Protein AF-A0A813KS47-F1 (afdb_monomer)

pLDDT: mean 75.44, std 18.52, range [38.0, 96.75]

Sequence (181 aa):
VLVGMKKQLRVDVELGLLRHVFLAGHPVSVYSGQKKTWQEGDIEAVQNSAPSLFGYRVKTFGRQADMPPTFLRARFPKDTPVEVYTGKSTGWISGVVVEESAWKMEAAATVTEVAQSTSLKSFAASRTSASLSSDEPGEVPGPGEAEIWVEVAVQLGQERPEGMPEMLRVPSYQVRFLITI

Nearest PDB structures (foldseek):
  4qqd-assembly2_B  TM=3.581E-01  e=3.946E-03  Homo sapiens
  3mp8-assembly1_A  TM=3.335E-01  e=2.646E-02  Escherichia coli K-12
  1whl-assembly1_A  TM=5.461E-01  e=4.343E-01  Homo sapiens
  3mp1-assembly1_A  TM=3.338E-01  e=2.365E-02  Escherichia coli K-12
  3mp6-assembly1_A  TM=2.803E-01  e=2.365E-02  Escherichia coli K-12

Mean predicted aligned error: 12.76 Å

Foldseek 3Di:
DQDDPVRDDDDPDDLVNDDDDAAFQFWKWFQDLVVLDTAIWGFHNDFDPCCQVFATWIAGPNDTDGHHCLRIDGDADFQAWKWFQPDDPPGTFIWTFHDKDQDPPPPPPPPPPPDDDDDDDDDDDDDDDDDPPPPPPPDSPRNPPRFIKTWTFTDDPDPDPPPGTDIDIGTRSRMDGDDDD

Secondary structure (DSSP, 8-state):
-EETTTTEE-SS--GGGSPPPPPTT-EEEEEETTTTEEEEEEE-SS--SSHHHH-EEEEETTEEEEE-GGGEEE---TT-EEEEE--TTT-EEEEEEEEEEE---------------------------------------------EEEEEEE---S--TT-PPEEEEEEGGGEEE----

Structure (mmCIF, N/CA/C/O backbone):
data_AF-A0A813KS47-F1
#
_entry.id   AF-A0A813KS47-F1
#
loop_
_atom_site.group_PDB
_atom_site.id
_atom_site.type_symbol
_atom_site.label_atom_id
_atom_site.label_alt_id
_atom_site.label_comp_id
_atom_site.label_asym_id
_atom_site.label_entity_id
_atom_site.label_seq_id
_atom_site.pdbx_PDB_ins_code
_atom_site.Cartn_x
_atom_site.Cartn_y
_atom_site.Cartn_z
_atom_site.occupancy
_atom_site.B_iso_or_equiv
_atom_site.auth_seq_id
_atom_site.auth_comp_id
_atom_site.auth_asym_id
_atom_site.auth_atom_id
_atom_site.pdbx_PDB_model_num
ATOM 1 N N . VAL A 1 1 ? 14.429 -3.178 17.231 1.00 52.97 1 VAL A N 1
ATOM 2 C CA . VAL A 1 1 ? 14.632 -4.253 16.220 1.00 52.97 1 VAL A CA 1
ATOM 3 C C . VAL A 1 1 ? 15.960 -4.007 15.515 1.00 52.97 1 VAL A C 1
ATOM 5 O O . VAL A 1 1 ? 16.280 -2.846 15.278 1.00 52.97 1 VAL A O 1
ATOM 8 N N . LEU A 1 2 ? 16.759 -5.045 15.237 1.00 55.44 2 LEU A N 1
ATOM 9 C CA . LEU A 1 2 ? 17.967 -4.896 14.411 1.00 55.44 2 LEU A CA 1
ATOM 10 C C . LEU A 1 2 ? 17.543 -4.834 12.937 1.00 55.44 2 LEU A C 1
ATOM 12 O O . LEU A 1 2 ? 16.897 -5.762 12.460 1.00 55.44 2 LEU A O 1
ATOM 16 N N . VAL A 1 3 ? 17.877 -3.756 12.227 1.00 60.12 3 VAL A N 1
ATOM 17 C CA . VAL A 1 3 ? 17.441 -3.519 10.839 1.00 60.12 3 VAL A CA 1
ATOM 18 C C . VAL A 1 3 ? 18.624 -3.339 9.880 1.00 60.12 3 VAL A C 1
ATOM 20 O O . VAL A 1 3 ? 19.687 -2.836 10.258 1.00 60.12 3 VAL A O 1
ATOM 23 N N . GLY A 1 4 ? 18.427 -3.743 8.620 1.00 58.12 4 GLY A N 1
ATOM 24 C CA . GLY A 1 4 ? 19.398 -3.601 7.528 1.00 58.12 4 GLY A CA 1
ATOM 25 C C . GLY A 1 4 ? 20.603 -4.552 7.599 1.00 58.12 4 GLY A C 1
ATOM 26 O O . GLY A 1 4 ? 20.805 -5.277 8.572 1.00 58.12 4 GLY A O 1
ATOM 27 N N . MET A 1 5 ? 21.450 -4.526 6.562 1.00 57.84 5 MET A N 1
ATOM 28 C CA . MET A 1 5 ? 22.628 -5.410 6.442 1.00 57.84 5 MET A CA 1
ATOM 29 C C . MET A 1 5 ? 23.651 -5.225 7.574 1.00 57.84 5 MET A C 1
ATOM 31 O O . MET A 1 5 ? 24.396 -6.145 7.896 1.00 57.84 5 MET A O 1
ATOM 35 N N . LYS A 1 6 ? 23.667 -4.046 8.208 1.00 72.31 6 LYS A N 1
ATOM 36 C CA . LYS A 1 6 ? 24.559 -3.718 9.330 1.00 72.31 6 LYS A CA 1
ATOM 37 C C . LYS A 1 6 ? 23.981 -4.077 10.705 1.00 72.31 6 LYS A C 1
ATOM 39 O O . LYS A 1 6 ? 24.619 -3.766 11.704 1.00 72.31 6 LYS A O 1
ATOM 44 N N . LYS A 1 7 ? 22.791 -4.694 10.769 1.00 68.25 7 LYS A N 1
ATOM 45 C CA . LYS A 1 7 ? 22.098 -5.056 12.020 1.00 68.25 7 LYS A CA 1
ATOM 46 C C . LYS A 1 7 ? 22.055 -3.895 13.023 1.00 68.25 7 LYS A C 1
ATOM 48 O O . LYS A 1 7 ? 22.314 -4.084 14.207 1.00 68.25 7 LYS A O 1
ATOM 53 N N . GLN A 1 8 ? 21.763 -2.680 12.561 1.00 71.19 8 GLN A N 1
ATOM 54 C CA . GLN A 1 8 ? 21.689 -1.537 13.468 1.00 71.19 8 GLN A CA 1
ATOM 55 C C . GLN A 1 8 ? 20.445 -1.660 14.343 1.00 71.19 8 GLN A C 1
ATOM 57 O O . GLN A 1 8 ? 19.338 -1.832 13.830 1.00 71.19 8 GLN A O 1
ATOM 62 N N . LEU A 1 9 ? 20.622 -1.551 15.660 1.00 72.75 9 LEU A N 1
ATOM 63 C CA . LEU A 1 9 ? 19.505 -1.393 16.578 1.00 72.75 9 LEU A CA 1
ATOM 64 C C . LEU A 1 9 ? 18.927 0.006 16.383 1.00 72.75 9 LEU A C 1
ATOM 66 O O . LEU A 1 9 ? 19.580 0.996 16.702 1.00 72.75 9 LEU A O 1
ATOM 70 N N . ARG A 1 10 ? 17.704 0.078 15.861 1.00 66.94 10 ARG A N 1
ATOM 71 C CA . ARG A 1 10 ? 16.913 1.305 15.906 1.00 66.94 10 ARG A CA 1
ATOM 72 C C . ARG A 1 10 ? 15.844 1.154 16.982 1.00 66.94 10 ARG A C 1
ATOM 74 O O . ARG A 1 10 ? 15.087 0.174 16.979 1.00 66.94 10 ARG A O 1
ATOM 81 N N . VAL A 1 11 ? 15.868 2.086 17.926 1.00 72.12 11 VAL A N 1
ATOM 82 C CA . VAL A 1 11 ? 14.848 2.283 18.959 1.00 72.12 11 VAL A CA 1
ATOM 83 C C . VAL A 1 11 ? 13.902 3.359 18.421 1.00 72.12 11 VAL A C 1
ATOM 85 O O . VAL A 1 11 ? 14.363 4.256 17.721 1.00 72.12 11 VAL A O 1
ATOM 88 N N . ASP A 1 12 ? 12.599 3.208 18.656 1.00 70.81 12 ASP A N 1
ATOM 89 C CA . ASP A 1 12 ? 11.566 4.179 18.257 1.00 70.81 12 ASP A CA 1
ATOM 90 C C . ASP A 1 12 ? 11.498 4.488 16.750 1.00 70.81 12 ASP A C 1
ATOM 92 O O . ASP A 1 12 ? 11.374 5.634 16.329 1.00 70.81 12 ASP A O 1
ATOM 96 N N . VAL A 1 13 ? 11.561 3.452 15.904 1.00 65.69 13 VAL A N 1
ATOM 97 C CA . VAL A 1 13 ? 11.282 3.632 14.470 1.00 65.69 13 VAL A CA 1
ATOM 98 C C . VAL A 1 13 ? 9.804 3.964 14.304 1.00 65.69 13 VAL A C 1
ATOM 100 O O . VAL A 1 13 ? 8.952 3.102 14.524 1.00 65.69 13 VAL A O 1
ATOM 103 N N . GLU A 1 14 ? 9.510 5.204 13.914 1.00 66.69 14 GLU A N 1
ATOM 104 C CA . GLU A 1 14 ? 8.155 5.626 13.572 1.00 66.69 14 GLU A CA 1
ATOM 105 C C . GLU A 1 14 ? 7.556 4.681 12.526 1.00 66.69 14 GLU A C 1
ATOM 107 O O . GLU A 1 14 ? 8.226 4.279 11.573 1.00 66.69 14 GLU A O 1
ATOM 112 N N . LEU A 1 15 ? 6.281 4.324 12.686 1.00 61.44 15 LEU A N 1
ATOM 113 C CA . LEU A 1 15 ? 5.612 3.389 11.777 1.00 61.44 15 LEU A CA 1
ATOM 114 C C . LEU A 1 15 ? 5.618 3.889 10.325 1.00 61.44 15 LEU A C 1
ATOM 116 O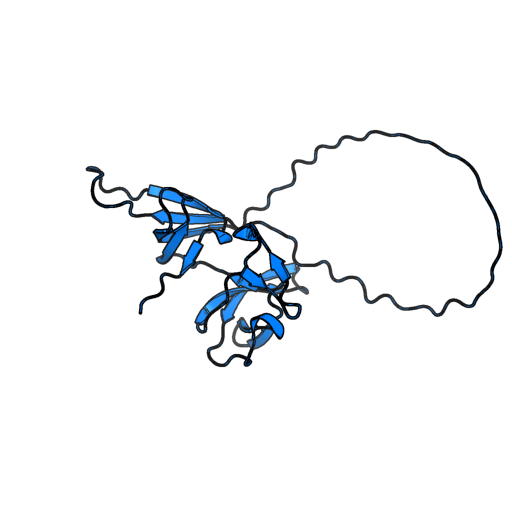 O . LEU A 1 15 ? 5.752 3.076 9.418 1.00 61.44 15 LEU A O 1
ATOM 120 N N . GLY A 1 16 ? 5.579 5.209 10.105 1.00 58.97 16 GLY A N 1
ATOM 121 C CA . GLY A 1 16 ? 5.708 5.809 8.772 1.00 58.97 16 GLY A CA 1
ATOM 122 C C . GLY A 1 16 ? 7.060 5.544 8.094 1.00 58.97 16 GLY A C 1
ATOM 123 O O . GLY A 1 16 ? 7.157 5.589 6.870 1.00 58.97 16 GLY A O 1
ATOM 124 N N . LEU A 1 17 ? 8.100 5.203 8.865 1.00 61.84 17 LEU A N 1
ATOM 125 C CA . LEU A 1 17 ? 9.422 4.838 8.349 1.00 61.84 17 LEU A CA 1
ATOM 126 C C . LEU A 1 17 ? 9.529 3.346 8.001 1.00 61.84 17 LEU A C 1
ATOM 128 O O . LEU A 1 17 ? 10.469 2.938 7.312 1.00 61.84 17 LEU A O 1
ATOM 132 N N . LEU A 1 18 ? 8.592 2.517 8.470 1.00 69.00 18 LEU A N 1
ATOM 133 C CA . LEU A 1 18 ? 8.535 1.101 8.132 1.00 69.00 18 LEU A CA 1
ATOM 134 C C . LEU A 1 18 ? 7.699 0.922 6.868 1.00 69.00 18 LEU A C 1
ATOM 136 O O . LEU A 1 18 ? 6.475 1.014 6.882 1.00 69.00 18 LEU A O 1
ATOM 140 N N . ARG A 1 19 ? 8.360 0.613 5.750 1.00 67.75 19 ARG A N 1
ATOM 141 C CA . ARG A 1 19 ? 7.634 0.222 4.540 1.00 67.75 19 ARG A CA 1
ATOM 142 C C . ARG A 1 19 ? 6.968 -1.128 4.751 1.00 67.75 19 ARG A C 1
ATOM 144 O O . ARG A 1 19 ? 7.640 -2.110 5.072 1.00 67.75 19 ARG A O 1
ATOM 151 N N . HIS A 1 20 ? 5.664 -1.178 4.497 1.00 73.25 20 HIS A N 1
ATOM 152 C CA . HIS A 1 20 ? 4.959 -2.441 4.351 1.00 73.25 20 HIS A CA 1
ATOM 153 C C . HIS A 1 20 ? 5.600 -3.268 3.233 1.00 73.25 20 HIS A C 1
ATOM 155 O O . HIS A 1 20 ? 5.900 -2.765 2.148 1.00 73.25 20 HIS A O 1
ATOM 161 N N . VAL A 1 21 ? 5.829 -4.549 3.517 1.00 84.44 21 VAL A N 1
ATOM 162 C CA . VAL A 1 21 ? 6.244 -5.514 2.499 1.00 84.44 21 VAL A CA 1
ATOM 163 C C . VAL A 1 21 ? 5.035 -5.800 1.618 1.00 84.44 21 VAL A C 1
ATOM 165 O O . VAL A 1 21 ? 3.954 -6.101 2.125 1.00 84.44 21 VAL A O 1
ATOM 168 N N . PHE A 1 22 ? 5.210 -5.692 0.304 1.00 90.31 22 PHE A N 1
ATOM 169 C CA . PHE A 1 22 ? 4.157 -6.050 -0.634 1.00 90.31 22 PHE A CA 1
ATOM 170 C C . PHE A 1 22 ? 4.093 -7.569 -0.799 1.00 90.31 22 PHE A C 1
ATOM 172 O O . PHE A 1 22 ? 5.129 -8.220 -0.944 1.00 90.31 22 PHE A O 1
ATOM 179 N N . LEU A 1 23 ? 2.884 -8.129 -0.784 1.00 90.50 23 LEU A N 1
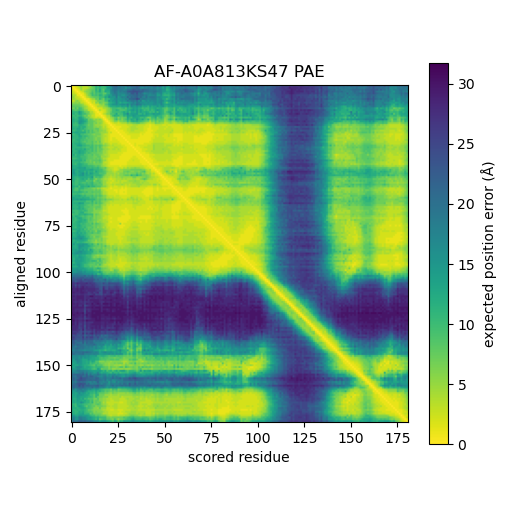ATOM 180 C CA . LEU A 1 23 ? 2.659 -9.550 -1.038 1.00 90.50 23 LEU A CA 1
ATOM 181 C C . LEU A 1 23 ? 2.200 -9.760 -2.482 1.00 90.50 23 LEU A C 1
ATOM 183 O O . LEU A 1 23 ? 1.727 -8.835 -3.142 1.00 90.50 23 LEU A O 1
ATOM 187 N N . ALA A 1 24 ? 2.336 -10.994 -2.959 1.00 91.88 24 ALA A N 1
ATOM 188 C CA . ALA A 1 24 ? 1.794 -11.430 -4.239 1.00 91.88 24 ALA A CA 1
ATOM 189 C C . ALA A 1 24 ? 0.307 -11.061 -4.374 1.00 91.88 24 ALA A C 1
ATOM 191 O O . ALA A 1 24 ? -0.481 -11.293 -3.461 1.00 91.88 24 ALA A O 1
ATOM 192 N N . GLY A 1 25 ? -0.068 -10.496 -5.519 1.00 92.06 25 GLY A N 1
ATOM 193 C CA . GLY A 1 25 ? -1.431 -10.065 -5.820 1.00 92.06 25 GLY A CA 1
ATOM 194 C C . GLY A 1 25 ? -1.851 -8.751 -5.161 1.00 92.06 25 GLY A C 1
ATOM 195 O O . GLY A 1 25 ? -2.967 -8.305 -5.406 1.00 92.06 25 GLY A O 1
ATOM 196 N N . HIS A 1 26 ? -1.002 -8.109 -4.347 1.00 92.44 26 HIS A N 1
ATOM 197 C CA . HIS A 1 26 ? -1.363 -6.822 -3.755 1.00 92.44 26 HIS A CA 1
ATOM 198 C C . HIS A 1 26 ? -1.478 -5.732 -4.832 1.00 92.44 26 HIS A C 1
ATOM 200 O O . HIS A 1 26 ? -0.541 -5.571 -5.627 1.00 92.44 26 HIS A O 1
ATOM 206 N N . PRO A 1 27 ? -2.563 -4.938 -4.815 1.00 94.94 27 PRO A N 1
ATOM 207 C CA . PRO A 1 27 ? -2.682 -3.777 -5.674 1.00 94.94 27 PRO A CA 1
ATOM 208 C C . PRO A 1 27 ? -1.717 -2.685 -5.207 1.00 94.94 27 PRO A C 1
ATOM 210 O O . PRO A 1 27 ? -1.578 -2.375 -4.018 1.00 94.94 27 PRO A O 1
ATOM 213 N N . VAL A 1 28 ? -1.029 -2.087 -6.171 1.00 95.00 28 VAL A N 1
ATOM 214 C CA . VAL A 1 28 ? -0.045 -1.029 -5.952 1.00 95.00 28 VAL A CA 1
ATOM 215 C C . VAL A 1 28 ? -0.246 0.108 -6.944 1.00 95.00 28 VAL A C 1
ATOM 217 O O . VAL A 1 28 ? -0.857 -0.054 -8.001 1.00 95.00 28 VAL A O 1
ATOM 220 N N . SER A 1 29 ? 0.279 1.286 -6.610 1.00 94.12 29 SER A N 1
ATOM 221 C CA . SER A 1 29 ? 0.571 2.286 -7.634 1.00 94.12 29 SER A CA 1
ATOM 222 C C . SER A 1 29 ? 2.060 2.269 -7.963 1.00 94.12 29 SER A C 1
ATOM 224 O O . SER A 1 29 ? 2.902 2.252 -7.065 1.00 94.12 29 SER A O 1
ATOM 226 N N . VAL A 1 30 ? 2.372 2.340 -9.250 1.00 94.81 30 VAL A N 1
ATOM 227 C CA . VAL A 1 30 ? 3.715 2.367 -9.825 1.00 94.81 30 VAL A CA 1
ATOM 228 C C . VAL A 1 30 ? 3.996 3.756 -10.377 1.00 94.81 30 VAL A C 1
ATOM 230 O O . VAL A 1 30 ? 3.233 4.271 -11.195 1.00 94.81 30 VAL A O 1
ATOM 233 N N . TYR A 1 31 ? 5.086 4.384 -9.953 1.00 93.44 31 TYR A N 1
ATOM 234 C CA . TYR A 1 31 ? 5.461 5.688 -10.483 1.00 93.44 31 TYR A CA 1
ATOM 235 C C . TYR A 1 31 ? 6.094 5.551 -11.868 1.00 93.44 31 TYR A C 1
ATOM 237 O O . TYR A 1 31 ? 7.124 4.901 -12.045 1.00 93.44 31 TYR A O 1
ATOM 245 N N . SER A 1 32 ? 5.499 6.208 -12.860 1.00 91.00 32 SER A N 1
ATOM 246 C CA . SER A 1 32 ? 6.058 6.328 -14.201 1.00 91.00 32 SER A CA 1
ATOM 247 C C . SER A 1 32 ? 6.869 7.614 -14.303 1.00 91.00 32 SER A C 1
ATOM 249 O O . SER A 1 32 ? 6.297 8.697 -14.412 1.00 91.00 32 SER A O 1
ATOM 251 N N . GLY A 1 33 ? 8.201 7.501 -14.333 1.00 87.50 33 GLY A N 1
ATOM 252 C CA . GLY A 1 33 ? 9.089 8.659 -14.506 1.00 87.50 33 GLY A CA 1
ATOM 253 C C . GLY A 1 33 ? 8.849 9.414 -15.821 1.00 87.50 33 GLY A C 1
ATOM 254 O O . GLY A 1 33 ? 8.907 10.639 -15.846 1.00 87.50 33 GLY A O 1
ATOM 255 N N . GLN A 1 34 ? 8.477 8.703 -16.893 1.00 88.75 34 GLN A N 1
ATOM 256 C CA . GLN A 1 34 ? 8.160 9.306 -18.196 1.00 88.75 34 GLN A CA 1
ATOM 257 C C . GLN A 1 34 ? 6.918 10.199 -18.142 1.00 88.75 34 GLN A C 1
ATOM 259 O O . GLN A 1 34 ? 6.927 11.309 -18.664 1.00 88.75 34 GLN A O 1
ATOM 264 N N . LYS A 1 35 ? 5.841 9.717 -17.508 1.00 88.94 35 LYS A N 1
ATOM 265 C CA . LYS A 1 35 ? 4.579 10.462 -17.405 1.00 88.94 35 LYS A CA 1
ATOM 266 C C . LYS A 1 35 ? 4.490 11.322 -16.145 1.00 88.94 35 LYS A C 1
ATOM 268 O O . LYS A 1 35 ? 3.479 11.990 -15.959 1.00 88.94 35 LYS A O 1
ATOM 273 N N . LYS A 1 36 ? 5.490 11.248 -15.261 1.00 87.19 36 LYS A N 1
ATOM 274 C CA . LYS A 1 36 ? 5.510 11.853 -13.920 1.00 87.19 36 LYS A CA 1
ATOM 275 C C . LYS A 1 36 ? 4.223 11.596 -13.123 1.00 87.19 36 LYS A C 1
ATOM 277 O O . LYS A 1 36 ? 3.737 12.467 -12.407 1.00 87.19 36 LYS A O 1
ATOM 282 N N . THR A 1 37 ? 3.648 10.404 -13.272 1.00 89.75 37 THR A N 1
ATOM 283 C CA . THR A 1 37 ? 2.350 10.027 -12.691 1.00 89.75 37 THR A CA 1
ATOM 284 C C . THR A 1 37 ? 2.400 8.634 -12.090 1.00 89.75 37 THR A C 1
ATOM 286 O O . THR A 1 37 ? 3.136 7.763 -12.556 1.00 89.75 37 THR A O 1
ATOM 289 N N . TRP A 1 38 ? 1.594 8.428 -11.053 1.00 90.31 38 TRP A N 1
ATOM 290 C CA . TRP A 1 38 ? 1.344 7.115 -10.475 1.00 90.31 38 TRP A CA 1
ATOM 291 C C . TRP A 1 38 ? 0.316 6.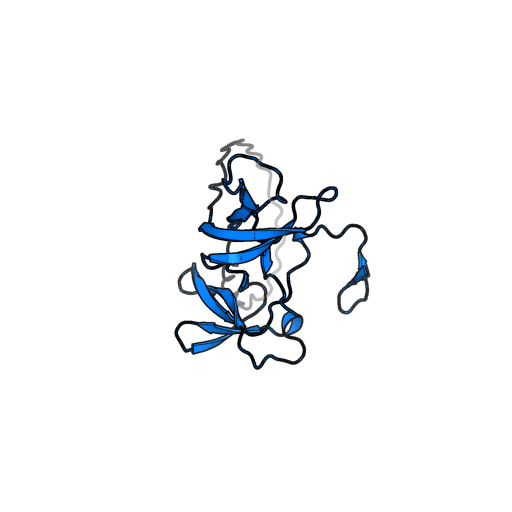369 -11.326 1.00 90.31 38 TRP A C 1
ATOM 293 O O . TRP A 1 38 ? -0.700 6.938 -11.716 1.00 90.31 38 TRP A O 1
ATOM 303 N N . GLN A 1 39 ? 0.605 5.112 -11.637 1.00 93.75 39 GLN A N 1
ATOM 304 C CA . GLN A 1 39 ? -0.220 4.235 -12.462 1.00 93.75 39 GLN A CA 1
ATOM 305 C C . GLN A 1 39 ? -0.593 2.992 -11.676 1.00 93.75 39 GLN A C 1
ATOM 307 O O . GLN A 1 39 ? 0.146 2.564 -10.800 1.00 93.75 39 GLN A O 1
ATOM 312 N N . GLU A 1 40 ? -1.724 2.396 -12.000 1.00 94.88 40 GLU A N 1
ATOM 313 C CA . GLU A 1 40 ? -2.169 1.164 -11.367 1.00 94.88 40 GLU A CA 1
ATOM 314 C C . GLU A 1 40 ? -1.282 -0.026 -11.749 1.00 94.88 40 GLU A C 1
ATOM 316 O O . GLU A 1 40 ? -0.884 -0.183 -12.906 1.00 94.88 40 GLU A O 1
ATOM 321 N N . GLY A 1 41 ? -0.990 -0.886 -10.780 1.00 96.19 41 GLY A N 1
ATOM 322 C CA . GLY A 1 41 ? -0.357 -2.172 -11.023 1.00 96.19 41 GLY A CA 1
ATOM 323 C C . GLY A 1 41 ? -0.635 -3.171 -9.911 1.00 96.19 41 GLY A C 1
ATOM 324 O O . GLY A 1 41 ? -1.233 -2.829 -8.893 1.00 96.19 41 GLY A O 1
ATOM 325 N N . ASP A 1 42 ? -0.155 -4.391 -10.114 1.00 96.75 42 ASP A N 1
ATOM 326 C CA . ASP A 1 42 ? -0.314 -5.505 -9.183 1.00 96.75 42 ASP A CA 1
ATOM 327 C C . ASP A 1 42 ? 1.019 -6.220 -8.986 1.00 96.75 42 ASP A C 1
ATOM 329 O O . ASP A 1 42 ? 1.798 -6.405 -9.926 1.00 96.75 42 ASP A O 1
ATOM 333 N N . ILE A 1 43 ? 1.290 -6.637 -7.756 1.00 95.94 43 ILE A N 1
ATOM 334 C CA . ILE A 1 43 ? 2.499 -7.390 -7.423 1.00 95.94 43 ILE A CA 1
ATOM 335 C C . ILE A 1 43 ? 2.348 -8.810 -7.970 1.00 95.94 43 ILE A C 1
ATOM 337 O O . ILE A 1 43 ? 1.388 -9.510 -7.662 1.00 95.94 43 ILE A O 1
ATOM 341 N N . GLU A 1 44 ? 3.298 -9.259 -8.784 1.00 95.25 44 GLU A N 1
ATOM 342 C CA . GLU A 1 44 ? 3.255 -10.598 -9.380 1.00 95.25 44 GLU A CA 1
ATOM 343 C C . GLU A 1 44 ? 3.443 -11.701 -8.324 1.00 95.25 44 GLU A C 1
ATOM 345 O O . GLU A 1 44 ? 4.075 -11.495 -7.286 1.00 95.25 44 GLU A O 1
ATOM 350 N N . ALA A 1 45 ? 2.922 -12.902 -8.588 1.00 89.88 45 ALA A N 1
ATOM 351 C CA . ALA A 1 45 ? 3.072 -14.029 -7.662 1.00 89.88 45 ALA A CA 1
ATOM 352 C C . ALA A 1 45 ? 4.522 -14.523 -7.570 1.00 89.88 45 ALA A C 1
ATOM 354 O O . ALA A 1 45 ? 5.009 -14.882 -6.498 1.00 89.88 45 ALA A O 1
ATOM 355 N N . VAL A 1 46 ? 5.226 -14.513 -8.703 1.00 89.56 46 VAL A N 1
ATOM 356 C CA . VAL A 1 46 ? 6.628 -14.922 -8.786 1.00 89.56 46 VAL A CA 1
ATOM 357 C C 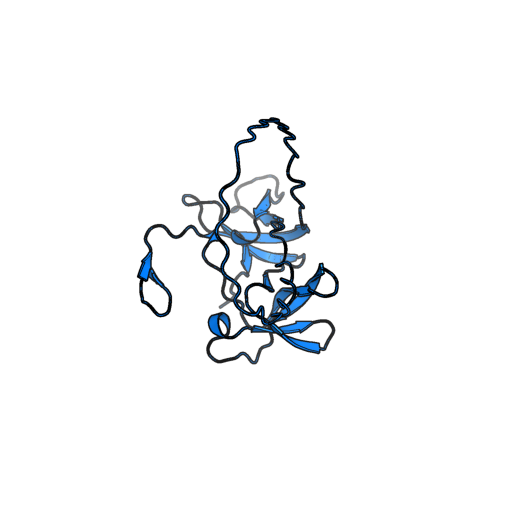. VAL A 1 46 ? 7.514 -13.707 -8.523 1.00 89.56 46 VAL A C 1
ATOM 359 O O . VAL A 1 46 ? 7.672 -12.842 -9.385 1.00 89.56 46 VAL A O 1
ATOM 362 N N . GLN A 1 47 ? 8.096 -13.663 -7.325 1.00 90.75 47 GLN A N 1
ATOM 363 C CA . GLN A 1 47 ? 9.004 -12.609 -6.876 1.00 90.75 47 GLN A CA 1
ATOM 364 C C . GLN A 1 47 ? 10.454 -13.097 -6.808 1.00 90.75 47 GLN A C 1
ATOM 366 O O . GLN A 1 47 ? 10.735 -14.294 -6.735 1.00 90.75 47 GLN A O 1
ATOM 371 N N . ASN A 1 48 ? 11.383 -12.142 -6.785 1.00 83.75 48 ASN A N 1
ATOM 372 C CA . ASN A 1 48 ? 12.767 -12.408 -6.401 1.00 83.75 48 ASN A CA 1
ATOM 373 C C . ASN A 1 48 ? 12.832 -12.879 -4.935 1.00 83.75 48 ASN A C 1
ATOM 375 O O . ASN A 1 48 ? 11.932 -12.603 -4.147 1.00 83.75 48 ASN A O 1
ATOM 379 N N . SER A 1 49 ? 13.919 -13.546 -4.538 1.00 82.69 49 SER A N 1
ATOM 380 C CA . SER A 1 49 ? 14.082 -14.085 -3.174 1.00 82.69 49 SER A CA 1
ATOM 381 C C . SER A 1 49 ? 14.085 -13.017 -2.068 1.00 82.69 49 SER A C 1
ATOM 383 O O . SER A 1 49 ? 13.748 -13.317 -0.926 1.00 82.69 49 SER A O 1
ATOM 385 N N . ALA A 1 50 ? 14.449 -11.773 -2.396 1.00 84.00 50 ALA A N 1
ATOM 386 C CA . ALA A 1 50 ? 14.426 -10.631 -1.482 1.00 84.00 50 ALA A CA 1
ATOM 387 C C . ALA A 1 50 ? 13.923 -9.361 -2.204 1.00 84.00 50 ALA A C 1
ATOM 389 O O . ALA A 1 50 ? 14.719 -8.483 -2.554 1.00 84.00 50 ALA A O 1
ATOM 390 N N . PRO A 1 51 ? 12.608 -9.237 -2.450 1.00 83.25 51 PRO A N 1
ATOM 391 C CA . PRO A 1 51 ? 12.066 -8.187 -3.312 1.00 83.25 51 PRO A CA 1
ATOM 392 C C . PRO A 1 51 ? 12.157 -6.789 -2.678 1.00 83.25 51 PRO A C 1
ATOM 394 O O . PRO A 1 51 ? 12.297 -5.784 -3.368 1.00 83.25 51 PRO A O 1
ATOM 397 N N . SER A 1 52 ? 12.198 -6.704 -1.346 1.00 81.94 52 SER A N 1
ATOM 398 C CA . SER A 1 52 ? 12.458 -5.446 -0.636 1.00 81.94 52 SER A CA 1
ATOM 399 C C . SER A 1 52 ? 13.869 -4.889 -0.862 1.00 81.94 52 SER A C 1
ATOM 401 O O . SER A 1 52 ? 14.072 -3.690 -0.683 1.00 81.94 52 SER A O 1
ATOM 403 N N . LEU A 1 53 ? 14.833 -5.732 -1.255 1.00 81.75 53 LEU A N 1
ATOM 404 C CA . LEU A 1 53 ? 16.212 -5.332 -1.550 1.00 81.75 53 LEU A CA 1
ATOM 405 C C . LEU A 1 53 ? 16.446 -5.136 -3.049 1.00 81.75 53 LEU A C 1
ATOM 407 O O . LEU A 1 53 ? 17.100 -4.174 -3.440 1.00 81.75 53 LEU A O 1
ATOM 411 N N . PHE A 1 54 ? 15.915 -6.038 -3.877 1.00 85.81 54 PHE A N 1
ATOM 412 C CA . PHE A 1 54 ? 16.202 -6.078 -5.315 1.00 85.81 54 PHE A CA 1
ATOM 413 C C . PHE A 1 54 ? 15.090 -5.501 -6.198 1.00 85.81 54 PHE A C 1
ATOM 415 O O . PHE A 1 54 ? 15.258 -5.419 -7.410 1.00 85.81 54 PHE A O 1
ATOM 422 N N . GLY A 1 55 ? 13.974 -5.080 -5.605 1.00 91.25 55 GLY A N 1
ATOM 423 C CA . GLY A 1 55 ? 12.788 -4.640 -6.329 1.00 91.25 55 GLY A CA 1
ATOM 424 C C . GLY A 1 55 ? 11.725 -5.728 -6.423 1.00 91.25 55 GLY A C 1
ATOM 425 O O . GLY A 1 55 ? 11.999 -6.926 -6.305 1.00 91.25 55 GLY A O 1
ATOM 426 N N . TYR A 1 56 ? 10.494 -5.276 -6.623 1.00 94.88 56 TYR A N 1
ATOM 427 C CA . TYR A 1 56 ? 9.331 -6.134 -6.793 1.00 94.88 56 TYR A CA 1
ATOM 428 C C . TYR A 1 56 ? 9.023 -6.281 -8.271 1.00 94.88 56 TYR A C 1
ATOM 430 O O . TYR A 1 56 ? 9.079 -5.306 -9.020 1.00 94.88 56 TYR A O 1
ATOM 438 N N . ARG A 1 57 ? 8.621 -7.480 -8.676 1.00 96.12 57 ARG A N 1
ATOM 439 C CA . ARG A 1 57 ? 8.050 -7.691 -9.999 1.00 96.12 57 ARG A CA 1
ATOM 440 C C . ARG A 1 57 ? 6.602 -7.231 -10.001 1.00 96.12 57 ARG A C 1
ATOM 442 O O . ARG A 1 57 ? 5.801 -7.727 -9.207 1.00 96.12 57 ARG A O 1
ATOM 449 N N . VAL A 1 58 ? 6.277 -6.288 -10.876 1.00 96.56 58 VAL A N 1
ATOM 450 C CA . VAL A 1 58 ? 4.956 -5.658 -10.940 1.00 96.56 58 VAL A CA 1
ATOM 451 C C . VAL A 1 58 ? 4.388 -5.776 -12.342 1.00 96.56 58 VAL A C 1
ATOM 453 O O . VAL A 1 58 ? 5.110 -5.633 -13.331 1.00 96.56 58 VAL A O 1
ATOM 456 N N . LYS A 1 59 ? 3.083 -6.026 -12.420 1.00 96.62 59 LYS A N 1
ATOM 457 C CA . LYS A 1 59 ? 2.304 -6.003 -13.651 1.00 96.62 59 LYS A CA 1
ATOM 458 C C . LYS A 1 59 ? 1.568 -4.675 -13.771 1.00 96.62 59 LYS A C 1
ATOM 460 O O . LYS A 1 59 ? 0.778 -4.323 -12.903 1.00 96.62 59 LYS A O 1
ATOM 465 N N . THR A 1 60 ? 1.778 -3.959 -14.869 1.00 94.81 60 THR A N 1
ATOM 466 C CA . THR A 1 60 ? 1.112 -2.683 -15.170 1.00 94.81 60 THR A CA 1
ATOM 467 C C . THR A 1 60 ? 0.675 -2.695 -16.630 1.00 94.81 60 THR A C 1
ATOM 469 O O . THR A 1 60 ? 1.487 -2.940 -17.521 1.00 94.81 60 THR A O 1
ATOM 472 N N . PHE A 1 61 ? -0.620 -2.487 -16.898 1.00 91.25 61 PHE A N 1
ATOM 473 C CA . PHE A 1 61 ? -1.207 -2.552 -18.252 1.00 91.25 61 PHE A CA 1
ATOM 474 C C . PHE A 1 61 ? -0.800 -3.808 -19.051 1.00 91.25 61 PHE A C 1
ATOM 476 O O . PHE A 1 61 ? -0.511 -3.746 -20.246 1.00 91.25 61 PHE A O 1
ATOM 483 N N . GLY A 1 62 ? -0.720 -4.958 -18.374 1.00 90.94 62 GLY A N 1
ATOM 484 C CA . GLY A 1 62 ? -0.345 -6.238 -18.985 1.00 90.94 62 GLY A CA 1
ATOM 485 C C . GLY A 1 62 ? 1.151 -6.431 -19.253 1.00 90.94 62 GLY A C 1
ATOM 486 O O . GLY A 1 62 ? 1.532 -7.485 -19.755 1.00 90.94 62 GLY A O 1
ATOM 487 N N . ARG A 1 63 ? 2.005 -5.463 -18.906 1.00 93.31 63 ARG A N 1
ATOM 488 C CA . ARG A 1 63 ? 3.467 -5.575 -19.000 1.00 93.31 63 ARG A CA 1
ATOM 489 C C . ARG A 1 63 ? 4.071 -5.810 -17.626 1.00 93.31 63 ARG A C 1
ATOM 491 O O . ARG A 1 63 ? 3.581 -5.266 -16.642 1.00 93.31 63 ARG A O 1
ATOM 498 N N . GLN A 1 64 ? 5.140 -6.596 -17.579 1.00 94.88 64 GLN A N 1
ATOM 499 C CA . GLN A 1 64 ? 5.885 -6.867 -16.355 1.00 94.88 64 GLN A CA 1
ATOM 500 C C . GLN A 1 64 ? 7.158 -6.027 -16.314 1.00 94.88 64 GLN A C 1
ATOM 502 O O . GLN A 1 64 ? 7.842 -5.882 -17.329 1.00 94.88 64 GLN A O 1
ATOM 507 N N . ALA A 1 65 ? 7.469 -5.491 -15.140 1.00 93.88 65 ALA A N 1
ATOM 508 C CA . ALA A 1 65 ? 8.714 -4.789 -14.872 1.00 93.88 65 ALA A CA 1
ATOM 509 C C . ALA A 1 65 ? 9.153 -5.028 -13.425 1.00 93.88 65 ALA A C 1
ATOM 511 O O . ALA A 1 65 ? 8.319 -5.111 -12.522 1.00 93.88 65 ALA A O 1
ATOM 512 N N . ASP A 1 66 ? 10.464 -5.111 -13.206 1.00 94.56 66 ASP A N 1
ATOM 513 C CA . ASP A 1 66 ? 11.033 -5.115 -11.863 1.00 94.56 66 ASP A CA 1
ATOM 514 C C . ASP A 1 66 ? 11.200 -3.656 -11.410 1.00 94.56 66 ASP A C 1
ATOM 516 O O . ASP A 1 66 ? 11.897 -2.862 -12.043 1.00 94.56 66 ASP A O 1
ATOM 520 N N . MET A 1 67 ? 10.508 -3.290 -10.333 1.00 94.25 67 MET A N 1
ATOM 521 C CA . MET A 1 67 ? 10.401 -1.919 -9.847 1.00 94.25 67 MET A CA 1
ATOM 522 C C . MET A 1 67 ? 11.048 -1.784 -8.466 1.00 94.25 67 MET A C 1
ATOM 524 O O . MET A 1 67 ? 10.732 -2.563 -7.557 1.00 94.25 67 MET A O 1
ATOM 528 N N . PRO A 1 68 ? 11.917 -0.779 -8.249 1.00 91.88 68 PRO A N 1
ATOM 529 C CA . PRO A 1 68 ? 12.447 -0.510 -6.923 1.00 91.88 68 PRO A CA 1
ATOM 530 C C . PRO A 1 68 ? 11.313 -0.152 -5.954 1.00 91.88 68 PRO A C 1
ATOM 532 O O . PRO A 1 68 ? 10.357 0.519 -6.355 1.00 91.88 68 PRO A O 1
ATOM 535 N N . PRO A 1 69 ? 11.425 -0.484 -4.655 1.00 89.25 69 PRO A N 1
ATOM 536 C CA . PRO A 1 69 ? 10.370 -0.189 -3.688 1.00 89.25 69 PRO A CA 1
ATOM 537 C C . PRO A 1 69 ? 10.047 1.307 -3.561 1.00 89.25 69 PRO A C 1
ATOM 539 O O . PRO A 1 69 ? 8.997 1.662 -3.050 1.00 89.25 69 PRO A O 1
ATOM 542 N N . THR A 1 70 ? 10.960 2.201 -3.958 1.00 88.94 70 THR A N 1
ATOM 543 C CA . THR A 1 70 ? 10.758 3.664 -3.975 1.00 88.94 70 THR A CA 1
ATOM 544 C C . THR A 1 70 ? 9.791 4.132 -5.061 1.00 88.94 70 THR A C 1
ATOM 546 O O . THR A 1 70 ? 9.219 5.205 -4.923 1.00 8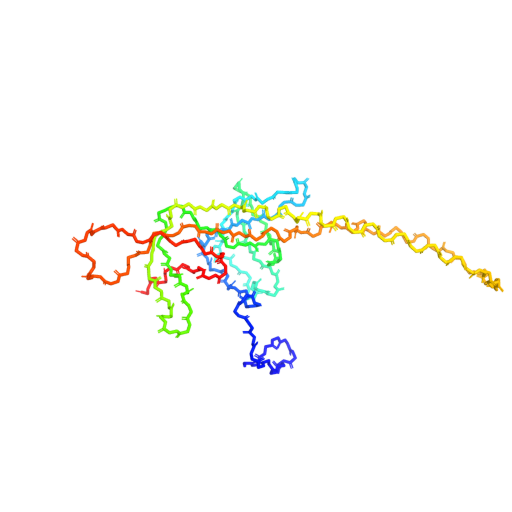8.94 70 THR A O 1
ATOM 549 N N . PHE A 1 71 ? 9.579 3.336 -6.110 1.00 91.88 71 PHE A N 1
ATOM 550 C CA . PHE A 1 71 ? 8.643 3.621 -7.203 1.00 91.88 71 PHE A CA 1
ATOM 551 C C . PHE A 1 71 ? 7.293 2.934 -7.001 1.00 91.88 71 PHE A C 1
ATOM 553 O O . PHE A 1 71 ? 6.473 2.909 -7.917 1.00 91.88 71 PHE A O 1
ATOM 560 N N . LEU A 1 72 ? 7.074 2.358 -5.820 1.00 92.06 72 LEU A N 1
ATOM 561 C CA . LEU A 1 72 ? 5.887 1.598 -5.477 1.00 92.06 72 LEU A CA 1
ATOM 562 C C . LEU A 1 72 ? 5.255 2.174 -4.220 1.00 92.06 72 LEU A C 1
ATOM 564 O O . LEU A 1 72 ? 5.942 2.551 -3.271 1.00 92.06 72 LEU A O 1
ATOM 568 N N . ARG A 1 73 ? 3.930 2.188 -4.204 1.00 91.31 73 ARG A N 1
ATOM 569 C CA . ARG A 1 73 ? 3.128 2.481 -3.016 1.00 91.31 73 ARG A CA 1
ATOM 570 C C . ARG A 1 73 ? 1.930 1.546 -2.983 1.00 91.31 73 ARG A C 1
ATOM 572 O O . ARG A 1 73 ? 1.475 1.102 -4.038 1.00 91.31 73 ARG A O 1
ATOM 579 N N . ALA A 1 74 ? 1.434 1.248 -1.787 1.00 91.88 74 ALA A N 1
ATOM 580 C CA . ALA A 1 74 ? 0.192 0.496 -1.650 1.00 91.88 74 ALA A CA 1
ATOM 581 C C . ALA A 1 74 ? -0.946 1.276 -2.317 1.00 91.88 74 ALA A C 1
ATOM 583 O O . ALA A 1 74 ? -0.956 2.506 -2.276 1.00 91.88 74 ALA A O 1
ATOM 584 N N . ARG A 1 75 ? -1.859 0.549 -2.953 1.00 93.19 75 ARG A N 1
ATOM 585 C CA . ARG A 1 75 ? -3.107 1.081 -3.491 1.00 93.19 75 ARG A CA 1
ATOM 586 C C . ARG A 1 75 ? -4.239 0.358 -2.792 1.00 93.19 75 ARG A C 1
ATOM 588 O O . ARG A 1 75 ? -4.133 -0.844 -2.582 1.00 93.19 75 ARG A O 1
ATOM 595 N N . PHE A 1 76 ? -5.309 1.054 -2.457 1.00 93.25 76 PHE A N 1
ATOM 596 C CA . PHE A 1 76 ? -6.423 0.478 -1.716 1.00 93.25 76 PHE A CA 1
ATOM 597 C C . PHE A 1 76 ? -7.689 0.637 -2.553 1.00 93.25 76 PHE A C 1
ATOM 599 O O . PHE A 1 76 ? -8.365 1.657 -2.451 1.00 93.25 76 PHE A O 1
ATOM 606 N N . PRO A 1 77 ? -8.006 -0.334 -3.432 1.00 94.12 77 PRO A N 1
ATOM 607 C CA . PRO A 1 77 ? -9.209 -0.258 -4.243 1.00 94.12 77 PRO A CA 1
ATOM 608 C C . PRO A 1 77 ? -10.455 -0.136 -3.367 1.00 94.12 77 PRO A C 1
ATOM 610 O O . PRO A 1 77 ? -10.522 -0.713 -2.278 1.00 94.12 77 PRO A O 1
ATOM 613 N N . LYS A 1 78 ? -11.462 0.573 -3.873 1.00 93.25 78 LYS A N 1
ATOM 614 C CA . LYS A 1 78 ? -12.777 0.643 -3.241 1.00 93.25 78 LYS A CA 1
ATOM 615 C C . LYS A 1 78 ? -13.319 -0.761 -2.936 1.00 93.25 78 LYS A C 1
ATOM 617 O O . LYS A 1 78 ? -13.054 -1.706 -3.676 1.00 93.25 78 LYS A O 1
ATOM 622 N N . ASP A 1 79 ? -14.050 -0.872 -1.833 1.00 93.69 79 ASP A N 1
ATOM 623 C CA . ASP A 1 79 ? -14.661 -2.098 -1.316 1.00 93.69 79 ASP A CA 1
ATOM 624 C C . ASP A 1 79 ? -13.645 -3.167 -0.856 1.00 93.69 79 ASP A C 1
ATOM 626 O O . ASP A 1 79 ? -14.016 -4.299 -0.545 1.00 93.69 79 ASP A O 1
ATOM 630 N N . THR A 1 80 ? -12.356 -2.816 -0.750 1.00 92.69 80 THR A N 1
ATOM 631 C CA . THR A 1 80 ? -11.327 -3.729 -0.232 1.00 92.69 80 THR A CA 1
ATOM 632 C C . THR A 1 80 ? -11.367 -3.782 1.300 1.00 92.69 80 THR A C 1
ATOM 634 O O . THR A 1 80 ? -11.350 -2.723 1.938 1.00 92.69 80 THR A O 1
ATOM 637 N N . PRO A 1 81 ? -11.364 -4.981 1.916 1.00 93.25 81 PRO A N 1
ATOM 638 C CA . PRO A 1 81 ? -11.246 -5.122 3.361 1.00 93.25 81 PRO A CA 1
ATOM 639 C C . PRO A 1 81 ? -9.831 -4.765 3.833 1.00 93.25 81 PRO A C 1
ATOM 641 O O . PRO A 1 81 ? -8.825 -5.279 3.332 1.00 93.25 81 PRO A O 1
ATOM 644 N N . VAL A 1 82 ? -9.755 -3.891 4.828 1.00 93.12 82 VAL A N 1
ATOM 645 C CA . VAL A 1 82 ? -8.501 -3.365 5.372 1.00 93.12 82 VAL A CA 1
ATOM 646 C C . VAL A 1 82 ? -8.530 -3.330 6.893 1.00 93.12 82 VAL A C 1
ATOM 648 O O . VAL A 1 82 ? -9.581 -3.426 7.522 1.00 93.12 82 VAL A O 1
ATOM 651 N N . GLU A 1 83 ? -7.361 -3.159 7.492 1.00 92.94 83 GLU A N 1
ATOM 652 C CA . GLU A 1 83 ? -7.218 -2.758 8.883 1.00 92.94 83 GLU A CA 1
ATOM 653 C C . GLU A 1 83 ? -6.572 -1.378 8.953 1.00 92.94 83 GLU A C 1
ATOM 655 O O . GLU A 1 83 ? -5.611 -1.089 8.236 1.00 92.94 83 GLU A O 1
ATOM 660 N N . VAL A 1 84 ? -7.091 -0.541 9.843 1.00 91.88 84 VAL A N 1
ATOM 661 C CA . VAL A 1 84 ? -6.660 0.838 10.052 1.00 91.88 84 VAL A CA 1
ATOM 662 C C . VAL A 1 84 ? -6.070 0.969 11.448 1.00 91.88 84 VAL A C 1
ATOM 664 O O . VAL A 1 84 ? -6.700 0.592 12.434 1.00 91.88 84 VAL A O 1
ATOM 667 N N . TYR A 1 85 ? -4.859 1.501 11.555 1.00 90.94 85 TYR A N 1
ATOM 668 C CA . TYR A 1 85 ? -4.232 1.783 12.837 1.00 90.94 85 TYR A CA 1
ATOM 669 C C . TYR A 1 85 ? -4.739 3.113 13.397 1.00 90.94 85 TYR A C 1
ATOM 671 O O . TYR A 1 85 ? -4.434 4.176 12.864 1.00 90.94 85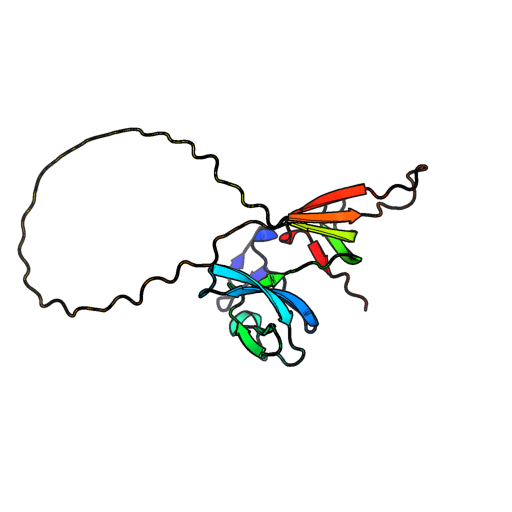 TYR A O 1
ATOM 679 N N . THR A 1 86 ? -5.468 3.064 14.510 1.00 89.75 86 THR A N 1
ATOM 680 C CA . THR A 1 86 ? -6.082 4.239 15.162 1.00 89.75 86 THR A CA 1
ATOM 681 C C . THR A 1 86 ? -5.346 4.680 16.428 1.00 89.75 86 THR A C 1
ATOM 683 O O . THR A 1 86 ? -5.897 5.348 17.300 1.00 89.75 86 THR A O 1
ATOM 686 N N . GLY A 1 87 ? -4.062 4.332 16.526 1.00 88.50 87 GLY A N 1
ATOM 687 C CA . GLY A 1 87 ? -3.196 4.714 17.636 1.00 88.50 87 GLY A CA 1
ATOM 688 C C . GLY A 1 87 ? -3.035 3.624 18.694 1.00 88.50 87 GLY A C 1
ATOM 689 O O . GLY A 1 87 ? -3.589 2.532 18.607 1.00 88.50 87 GLY A O 1
ATOM 690 N N . LYS A 1 88 ? -2.220 3.919 19.710 1.00 86.62 88 LYS A N 1
ATOM 691 C CA . LYS A 1 88 ? -1.725 2.920 20.673 1.00 86.62 88 LYS A CA 1
ATOM 692 C C . LYS A 1 88 ? -2.819 2.325 21.568 1.00 86.62 88 LYS A C 1
ATOM 694 O O . LYS A 1 88 ? -2.688 1.181 21.988 1.00 86.62 88 LYS A O 1
ATOM 699 N N . SER A 1 89 ? -3.853 3.101 21.892 1.00 88.25 89 SER A N 1
ATOM 700 C CA . SER A 1 89 ? -4.946 2.680 22.780 1.00 88.25 89 SER A CA 1
ATOM 701 C C . SER A 1 89 ? -5.899 1.693 22.116 1.00 88.25 89 SER A C 1
ATOM 703 O O . SER A 1 89 ? -6.353 0.757 22.763 1.00 88.25 89 SER A O 1
ATOM 705 N N . THR A 1 90 ? -6.195 1.916 20.837 1.00 88.19 90 THR A N 1
ATOM 706 C CA . THR A 1 90 ? -7.219 1.174 20.093 1.00 88.19 90 THR A CA 1
ATOM 707 C C . THR A 1 90 ? -6.592 0.100 19.207 1.00 88.19 90 THR A C 1
ATOM 709 O O . THR A 1 90 ? -7.152 -0.978 19.039 1.00 88.19 90 THR A O 1
ATOM 712 N N . GLY A 1 91 ? -5.393 0.355 18.681 1.00 90.44 91 GLY A N 1
ATOM 713 C CA . GLY A 1 91 ? -4.681 -0.565 17.807 1.00 90.44 91 GLY A CA 1
ATOM 714 C C . GLY A 1 91 ? -5.226 -0.565 16.380 1.00 90.44 91 GLY A C 1
ATOM 715 O O . GLY A 1 91 ? -5.533 0.486 15.815 1.00 90.44 91 GLY A O 1
ATOM 716 N N . TRP A 1 92 ? -5.269 -1.754 15.781 1.00 91.12 92 TRP A N 1
ATOM 717 C CA . TRP A 1 92 ? -5.769 -1.980 14.426 1.00 91.12 92 TRP A CA 1
ATOM 718 C C . TRP A 1 92 ? -7.257 -2.319 14.474 1.00 91.12 92 TRP A C 1
ATOM 720 O O . TRP A 1 92 ? -7.663 -3.179 15.252 1.00 91.12 92 TRP A O 1
ATOM 730 N N . ILE A 1 93 ? -8.050 -1.660 13.636 1.00 92.56 93 ILE A N 1
ATOM 731 C CA . ILE A 1 93 ? -9.494 -1.884 13.518 1.00 92.56 93 ILE A CA 1
ATOM 732 C C . ILE A 1 93 ? -9.853 -2.242 12.080 1.00 92.56 93 ILE A C 1
ATOM 734 O O . ILE A 1 93 ? -9.292 -1.679 11.143 1.00 92.56 93 ILE A O 1
ATOM 738 N N . SER A 1 94 ? -10.772 -3.185 11.892 1.00 92.75 94 SER A N 1
ATOM 739 C CA . SER A 1 94 ? -11.187 -3.628 10.559 1.00 92.75 94 SER A CA 1
ATOM 740 C C . SER A 1 94 ? -12.138 -2.626 9.902 1.00 92.75 94 SER A C 1
ATOM 742 O O . SER A 1 94 ? -13.022 -2.070 10.549 1.00 92.75 94 SER A O 1
ATOM 744 N N . GLY A 1 95 ? -11.990 -2.427 8.598 1.00 92.75 95 GLY A N 1
ATOM 745 C CA . GLY A 1 95 ? -12.838 -1.548 7.804 1.00 92.75 95 GLY A CA 1
ATOM 746 C C . GLY A 1 95 ? -12.865 -1.938 6.332 1.00 92.75 95 GLY A C 1
ATOM 747 O O . GLY A 1 95 ? -12.254 -2.921 5.912 1.00 92.75 95 GLY A O 1
ATOM 748 N N . VAL A 1 96 ? -13.591 -1.150 5.550 1.00 94.25 96 VAL A N 1
ATOM 749 C CA . VAL A 1 96 ? -13.724 -1.292 4.101 1.00 94.25 96 VAL A CA 1
ATOM 750 C C . VAL A 1 96 ? -13.410 0.047 3.454 1.00 94.25 96 VAL A C 1
ATOM 752 O O 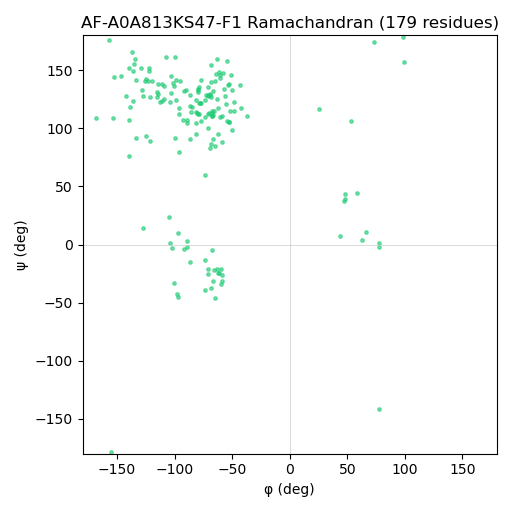. VAL A 1 96 ? -13.886 1.093 3.894 1.00 94.25 96 VAL A O 1
ATOM 755 N N . VAL A 1 97 ? -12.580 0.031 2.417 1.00 93.06 97 VAL A N 1
ATOM 756 C CA . VAL A 1 97 ? -12.187 1.252 1.709 1.00 93.06 97 VAL A CA 1
ATOM 757 C C . VAL A 1 97 ? -13.381 1.813 0.945 1.00 93.06 97 VAL A C 1
ATOM 759 O O . VAL A 1 97 ? -14.007 1.097 0.166 1.00 93.06 97 VAL A O 1
ATOM 762 N N . VAL A 1 98 ? -13.673 3.098 1.125 1.00 94.00 98 VAL A N 1
ATOM 763 C CA . VAL A 1 98 ? -14.738 3.786 0.379 1.00 94.00 98 VAL A CA 1
ATOM 764 C C . VAL A 1 98 ? -14.158 4.535 -0.808 1.00 94.00 98 VAL A C 1
ATOM 766 O O . VAL A 1 98 ? -14.686 4.433 -1.917 1.00 94.00 98 VAL A O 1
ATOM 769 N N . GLU A 1 99 ? -13.055 5.246 -0.589 1.00 90.69 99 GLU A N 1
ATOM 770 C CA . GLU A 1 99 ? -12.381 6.022 -1.620 1.00 90.69 99 GLU A CA 1
ATOM 771 C C . GLU A 1 99 ? -10.883 6.158 -1.317 1.00 90.69 99 GLU A C 1
ATOM 773 O O . GLU A 1 99 ? -10.459 6.284 -0.169 1.00 90.69 99 GLU A O 1
ATOM 778 N N . GLU A 1 100 ? -10.063 6.152 -2.365 1.00 86.69 100 GLU A N 1
ATOM 779 C CA . GLU A 1 100 ? -8.637 6.460 -2.284 1.00 86.69 100 GLU A CA 1
ATOM 780 C C . GLU A 1 100 ? -8.379 7.775 -3.020 1.00 86.69 100 GLU A C 1
ATOM 782 O O . GLU A 1 100 ? -8.672 7.892 -4.211 1.00 86.69 100 GLU A O 1
ATOM 787 N N . SER A 1 101 ? -7.810 8.768 -2.329 1.00 84.25 101 SER A N 1
ATOM 788 C CA . SER A 1 101 ? -7.548 10.083 -2.915 1.00 84.25 101 SER A CA 1
ATOM 789 C C . SER A 1 101 ? -6.089 10.508 -2.736 1.00 84.25 101 SER A C 1
ATOM 791 O O . SER A 1 101 ? -5.514 10.529 -1.646 1.00 84.25 101 SER A O 1
ATOM 793 N N . ALA A 1 102 ? -5.453 10.883 -3.848 1.00 76.38 102 ALA A N 1
ATOM 794 C CA . ALA A 1 102 ? -4.125 11.482 -3.823 1.00 76.38 102 ALA A CA 1
ATOM 795 C C . ALA A 1 102 ? -4.263 12.974 -3.499 1.00 76.38 102 ALA A C 1
ATOM 797 O O . ALA A 1 102 ? -4.505 13.789 -4.392 1.00 76.38 102 ALA A O 1
ATOM 798 N N . TRP A 1 103 ? -4.122 13.339 -2.226 1.00 67.06 103 TRP A N 1
ATOM 799 C CA . TRP A 1 103 ? -4.149 14.741 -1.837 1.00 67.06 103 TRP A CA 1
ATOM 800 C C . TRP A 1 103 ? -2.782 15.365 -2.105 1.00 67.06 103 TRP A C 1
ATOM 802 O O . TRP A 1 103 ? -1.786 15.032 -1.468 1.00 67.06 103 TRP A O 1
ATOM 812 N N . LYS A 1 104 ? -2.713 16.298 -3.055 1.00 58.66 104 LYS A N 1
ATOM 813 C CA . LYS A 1 104 ? -1.569 17.203 -3.098 1.00 58.66 104 LYS A CA 1
ATOM 814 C C . LYS A 1 104 ? -1.759 18.179 -1.948 1.00 58.66 104 LYS A C 1
ATOM 816 O O . LYS A 1 104 ? -2.643 19.027 -2.012 1.00 58.66 104 LYS A O 1
ATOM 821 N N . MET A 1 105 ? -0.932 18.078 -0.909 1.00 51.72 105 MET A N 1
ATOM 822 C CA . MET A 1 105 ? -0.650 19.273 -0.127 1.00 51.72 105 MET A CA 1
ATOM 823 C C . MET A 1 105 ? 0.031 20.237 -1.098 1.00 51.72 105 MET A C 1
ATOM 825 O O . MET A 1 105 ? 1.223 20.113 -1.373 1.00 51.72 105 MET A O 1
ATOM 829 N N . GLU A 1 106 ? -0.736 21.147 -1.705 1.00 45.97 106 GLU A N 1
ATOM 830 C CA . GLU A 1 106 ? -0.142 22.402 -2.142 1.00 45.97 106 GLU A CA 1
ATOM 831 C C . GLU A 1 106 ? 0.500 22.962 -0.884 1.00 45.97 106 GLU A C 1
ATOM 833 O O . GLU A 1 106 ? -0.194 23.334 0.063 1.00 45.97 106 GLU A O 1
ATOM 838 N N . ALA A 1 107 ? 1.831 22.889 -0.824 1.00 47.00 107 ALA A N 1
ATOM 839 C CA . ALA A 1 107 ? 2.583 23.582 0.194 1.00 47.00 107 ALA A CA 1
ATOM 840 C C . ALA A 1 107 ? 2.036 25.005 0.190 1.00 47.00 107 ALA A C 1
ATOM 842 O O . ALA A 1 107 ? 2.120 25.685 -0.834 1.00 47.00 107 ALA A O 1
ATOM 843 N N . ALA A 1 108 ? 1.405 25.414 1.292 1.00 43.34 108 ALA A N 1
ATOM 844 C CA . ALA A 1 108 ? 1.075 26.805 1.501 1.00 43.34 108 ALA A CA 1
ATOM 845 C C . ALA A 1 108 ? 2.392 27.552 1.298 1.00 43.34 108 ALA A C 1
ATOM 847 O O . ALA A 1 108 ? 3.324 27.408 2.091 1.00 43.34 108 ALA A O 1
ATOM 848 N N . ALA A 1 109 ? 2.516 28.227 0.157 1.00 47.00 109 ALA A N 1
ATOM 849 C CA . ALA A 1 109 ? 3.684 29.001 -0.183 1.00 47.00 109 ALA A CA 1
ATOM 850 C C . ALA A 1 109 ? 3.692 30.184 0.779 1.00 47.00 109 ALA A C 1
ATOM 852 O O . ALA A 1 109 ? 3.151 31.249 0.491 1.00 47.00 109 ALA A O 1
ATOM 853 N N . THR A 1 110 ? 4.274 29.984 1.957 1.00 44.72 110 THR A N 1
ATOM 854 C CA . THR A 1 110 ? 4.702 31.073 2.817 1.00 44.72 110 THR A CA 1
ATOM 855 C C . THR A 1 110 ? 5.877 31.716 2.091 1.00 44.72 110 THR A C 1
ATOM 857 O O . THR A 1 110 ? 7.038 31.366 2.293 1.00 44.72 110 THR A O 1
ATOM 860 N N . VAL A 1 111 ? 5.552 32.600 1.145 1.00 48.62 111 VAL A N 1
ATOM 861 C CA . VAL A 1 111 ? 6.486 33.532 0.521 1.00 48.62 111 VAL A CA 1
ATOM 862 C C . VAL A 1 111 ? 6.943 34.472 1.629 1.00 48.62 111 VAL A C 1
ATOM 864 O O . VAL A 1 111 ? 6.372 35.537 1.841 1.00 48.62 111 VAL A O 1
ATOM 867 N N . THR A 1 112 ? 7.958 34.060 2.381 1.00 45.22 112 THR A N 1
ATOM 868 C CA . THR A 1 112 ? 8.753 34.987 3.180 1.00 45.22 112 THR A CA 1
ATOM 869 C C . THR A 1 112 ? 9.973 35.334 2.344 1.00 45.22 112 THR A C 1
ATOM 871 O O . THR A 1 112 ? 11.054 34.769 2.498 1.00 45.22 112 THR A O 1
ATOM 874 N N . GLU A 1 113 ? 9.773 36.242 1.393 1.00 48.09 113 GLU A N 1
ATOM 875 C CA . GLU A 1 113 ? 10.857 36.933 0.710 1.00 48.09 113 GLU A CA 1
ATOM 876 C C . GLU A 1 113 ? 11.565 37.824 1.744 1.00 48.09 113 GLU A C 1
ATOM 878 O O . GLU A 1 113 ? 11.174 38.962 1.990 1.00 48.09 113 GLU A O 1
ATOM 883 N N . VAL A 1 114 ? 12.588 37.290 2.416 1.00 44.25 114 VAL A N 1
ATOM 884 C CA . VAL A 1 114 ? 13.545 38.113 3.164 1.00 44.25 114 VAL A CA 1
ATOM 885 C C . VAL A 1 114 ? 14.775 38.277 2.290 1.00 44.25 114 VAL A C 1
ATOM 887 O O . VAL A 1 114 ? 15.699 37.466 2.300 1.00 44.25 114 VAL A O 1
ATOM 890 N N . ALA A 1 115 ? 14.762 39.357 1.515 1.00 53.62 115 ALA A N 1
ATOM 891 C CA . ALA A 1 115 ? 15.941 39.880 0.857 1.00 53.62 115 ALA A CA 1
ATOM 892 C C . ALA A 1 115 ? 17.004 40.217 1.914 1.00 53.62 115 ALA A C 1
ATOM 894 O O . ALA A 1 115 ? 16.866 41.180 2.667 1.00 53.62 115 ALA A O 1
ATOM 895 N N . GLN A 1 116 ? 18.093 39.451 1.949 1.00 43.53 116 GLN A N 1
ATOM 896 C CA . GLN A 1 116 ? 19.347 39.906 2.541 1.00 43.53 116 GLN A CA 1
ATOM 897 C C . GLN A 1 116 ? 20.461 39.768 1.511 1.00 43.53 116 GLN A C 1
ATOM 899 O O . GLN A 1 116 ? 21.092 38.732 1.326 1.00 43.53 116 GLN A O 1
ATOM 904 N N . SER A 1 117 ? 20.657 40.886 0.815 1.00 54.69 117 SER A N 1
ATOM 905 C CA . SER A 1 117 ? 21.864 41.205 0.076 1.00 54.69 117 SER A CA 1
ATOM 906 C C . SER A 1 117 ? 23.003 41.396 1.072 1.00 54.69 117 SER A C 1
ATOM 908 O O . SER A 1 117 ? 23.032 42.383 1.804 1.00 54.69 117 SER A O 1
ATOM 910 N N . THR A 1 118 ? 23.966 40.480 1.074 1.00 42.78 118 THR A N 1
ATOM 911 C CA . THR A 1 118 ? 25.322 40.775 1.541 1.00 42.78 118 THR A CA 1
ATOM 912 C C . THR A 1 118 ? 26.323 40.222 0.541 1.00 42.78 118 THR A C 1
ATOM 914 O O . THR A 1 118 ? 26.754 39.073 0.598 1.00 42.78 118 THR A O 1
ATOM 917 N N . SER A 1 119 ? 26.674 41.098 -0.397 1.00 52.09 119 SER A N 1
ATOM 918 C CA . SER A 1 119 ? 27.975 41.148 -1.061 1.00 52.09 119 SER A CA 1
ATOM 919 C C . SER A 1 119 ? 29.102 40.966 -0.047 1.00 52.09 119 SER A C 1
ATOM 921 O O . SER A 1 119 ? 29.036 41.611 0.992 1.00 52.09 119 SER A O 1
ATOM 923 N N . LEU A 1 120 ? 30.129 40.164 -0.365 1.00 45.66 120 LEU A N 1
ATOM 924 C CA . LEU A 1 120 ? 31.543 40.490 -0.120 1.00 45.66 120 LEU A CA 1
ATOM 925 C C . LEU A 1 120 ? 32.493 39.503 -0.854 1.00 45.66 120 LEU A C 1
ATOM 927 O O . LEU A 1 120 ? 32.663 38.356 -0.466 1.00 45.66 120 LEU A O 1
ATOM 931 N N . LYS A 1 121 ? 33.139 40.039 -1.900 1.00 41.19 121 LYS A N 1
ATOM 932 C CA . LYS A 1 121 ? 34.570 39.944 -2.277 1.00 41.19 121 LYS A CA 1
ATOM 933 C C . LYS A 1 121 ? 35.264 38.571 -2.424 1.00 41.19 121 LYS A C 1
ATOM 935 O O . LYS A 1 121 ? 35.723 37.965 -1.467 1.00 41.19 121 LYS A O 1
ATOM 940 N N . SER A 1 122 ? 35.496 38.232 -3.696 1.00 47.84 122 SER A N 1
ATOM 941 C CA . SER A 1 122 ? 36.783 37.863 -4.323 1.00 47.84 122 SER A CA 1
ATOM 942 C C . SER A 1 122 ? 37.906 37.274 -3.451 1.00 47.84 122 SER A C 1
ATOM 944 O O . SER A 1 122 ? 38.562 38.008 -2.714 1.00 47.84 122 SER A O 1
ATOM 946 N N . PHE A 1 123 ? 38.282 36.026 -3.742 1.00 39.00 123 PHE A N 1
ATOM 947 C CA . PHE A 1 123 ? 39.681 35.592 -3.723 1.00 39.00 123 PHE A CA 1
ATOM 948 C C . PHE A 1 123 ? 39.956 34.684 -4.925 1.00 39.00 123 PHE A C 1
ATOM 950 O O . PHE A 1 123 ? 39.334 33.639 -5.100 1.00 39.00 123 PHE A O 1
ATOM 957 N N . ALA A 1 124 ? 40.874 35.136 -5.774 1.00 45.88 124 ALA A N 1
ATOM 958 C CA . ALA A 1 124 ? 41.412 34.392 -6.897 1.00 45.88 124 ALA A CA 1
ATOM 959 C C . ALA A 1 124 ? 42.486 33.415 -6.405 1.00 45.88 124 ALA A C 1
ATOM 961 O O . ALA A 1 124 ? 43.389 33.811 -5.672 1.00 45.88 124 ALA A O 1
ATOM 962 N N . ALA A 1 125 ? 42.431 32.169 -6.871 1.00 41.91 125 ALA A N 1
ATOM 963 C CA . ALA A 1 125 ? 43.608 31.320 -6.999 1.00 41.91 125 ALA A CA 1
ATOM 964 C C . ALA A 1 125 ? 43.367 30.288 -8.104 1.00 41.91 125 ALA A C 1
ATOM 966 O O . ALA A 1 125 ? 42.573 29.359 -7.972 1.00 41.91 125 ALA A O 1
ATOM 967 N N . SER A 1 126 ? 44.069 30.498 -9.212 1.00 47.97 126 SER A N 1
ATOM 968 C CA . SER A 1 126 ? 44.139 29.629 -10.375 1.00 47.97 126 SER A CA 1
ATOM 969 C C . SER A 1 126 ? 44.600 28.221 -10.007 1.00 47.97 126 SER A C 1
ATOM 971 O O . SER A 1 126 ? 45.687 28.050 -9.455 1.00 47.97 126 SER A O 1
ATOM 973 N N . ARG A 1 127 ? 43.835 27.209 -10.425 1.00 43.03 127 ARG A N 1
ATOM 974 C CA . ARG A 1 127 ? 44.369 25.895 -10.795 1.00 43.03 127 ARG A CA 1
ATOM 975 C C . ARG A 1 127 ? 43.642 25.394 -12.035 1.00 43.03 127 ARG A C 1
ATOM 977 O O . ARG A 1 127 ? 42.476 25.023 -11.996 1.00 43.03 127 ARG A O 1
ATOM 984 N N . THR A 1 128 ? 44.365 25.430 -13.142 1.00 49.88 128 THR A N 1
ATOM 985 C CA . THR A 1 128 ? 44.054 24.757 -14.395 1.00 49.88 128 THR A CA 1
ATOM 986 C C . THR A 1 128 ? 44.227 23.256 -14.182 1.00 49.88 128 THR A C 1
ATOM 988 O O . THR A 1 128 ? 45.340 22.774 -13.984 1.00 49.88 128 THR A O 1
ATOM 991 N N . SER A 1 129 ? 43.131 22.510 -14.239 1.00 44.16 129 SER A N 1
ATOM 992 C CA . SER A 1 129 ? 43.142 21.064 -14.450 1.00 44.16 129 SER A CA 1
ATOM 993 C C . SER A 1 129 ? 41.955 20.711 -15.334 1.00 44.16 129 SER A C 1
ATOM 995 O O . SER A 1 129 ? 40.837 21.154 -15.081 1.00 44.16 129 SER A O 1
ATOM 997 N N . ALA A 1 130 ? 42.251 19.988 -16.413 1.00 43.12 130 ALA A N 1
ATOM 998 C CA . ALA A 1 130 ? 41.345 19.633 -17.491 1.00 43.12 130 ALA A CA 1
ATOM 999 C C . ALA A 1 130 ? 40.015 19.064 -16.973 1.00 43.12 130 ALA A C 1
ATOM 1001 O O . ALA A 1 130 ? 39.987 18.069 -16.252 1.00 43.12 130 ALA A O 1
ATOM 1002 N N . SER A 1 131 ? 38.924 19.720 -17.367 1.00 38.00 131 SER A N 1
ATOM 1003 C CA . SER A 1 131 ? 37.561 19.267 -17.124 1.00 38.00 131 SER A CA 1
ATOM 1004 C C . SER A 1 131 ? 37.244 18.154 -18.121 1.00 38.00 131 SER A C 1
ATOM 1006 O O . SER A 1 131 ? 37.081 18.413 -19.313 1.00 38.00 131 SER A O 1
ATOM 1008 N N . LEU A 1 132 ? 37.197 16.908 -17.643 1.00 48.75 132 LEU A N 1
ATOM 1009 C CA . LEU A 1 132 ? 36.370 15.893 -18.282 1.00 48.75 132 LEU A CA 1
ATOM 1010 C C . LEU A 1 132 ? 34.925 16.331 -18.055 1.00 48.75 132 LEU A C 1
ATOM 1012 O O . LEU A 1 132 ? 34.458 16.346 -16.916 1.00 48.75 132 LEU A O 1
ATOM 1016 N N . SER A 1 133 ? 34.242 16.693 -19.139 1.00 39.34 133 SER A N 1
ATOM 1017 C CA . SER A 1 133 ? 32.793 16.843 -19.185 1.00 39.34 133 SER A CA 1
ATOM 1018 C C . SER A 1 133 ? 32.164 15.508 -18.794 1.00 39.34 133 SER A C 1
ATOM 1020 O O . SER A 1 133 ? 31.942 14.630 -19.626 1.00 39.34 133 SER A O 1
ATOM 1022 N N . SER A 1 134 ? 31.957 15.334 -17.495 1.00 43.94 134 SER A N 1
ATOM 1023 C CA . SER A 1 134 ? 31.041 14.338 -16.980 1.00 43.94 134 SER A CA 1
ATOM 1024 C C . SER A 1 134 ? 29.666 14.877 -17.335 1.00 43.94 134 SER A C 1
ATOM 1026 O O . SER A 1 134 ? 29.206 15.833 -16.716 1.00 43.94 134 SER A O 1
ATOM 1028 N N . ASP A 1 135 ? 29.079 14.343 -18.407 1.00 43.53 135 ASP A N 1
ATOM 1029 C CA . ASP A 1 135 ? 27.633 14.361 -18.595 1.00 43.53 135 ASP A CA 1
ATOM 1030 C C . ASP A 1 135 ? 27.037 13.834 -17.287 1.00 43.53 135 ASP A C 1
ATOM 1032 O O . ASP A 1 135 ? 27.063 12.629 -17.023 1.00 43.53 135 ASP A O 1
ATOM 1036 N N . GLU A 1 136 ? 26.605 14.739 -16.409 1.00 45.91 136 GLU A N 1
ATOM 1037 C CA . GLU A 1 136 ? 25.820 14.351 -15.251 1.00 45.91 136 GLU A CA 1
ATOM 1038 C C . GLU A 1 136 ? 24.537 13.730 -15.805 1.00 45.91 136 GLU A C 1
ATOM 1040 O O . GLU A 1 136 ? 23.798 14.412 -16.526 1.00 45.91 136 GLU A O 1
ATOM 1045 N N . PRO A 1 137 ? 24.261 12.438 -15.545 1.00 54.38 137 PRO A N 1
ATOM 1046 C CA . PRO A 1 137 ? 22.987 11.862 -15.926 1.00 54.38 137 PRO A CA 1
ATOM 1047 C C . PRO A 1 137 ? 21.926 12.666 -15.187 1.00 54.38 137 PRO A C 1
ATOM 1049 O O . PRO A 1 137 ? 21.856 12.602 -13.961 1.00 54.38 137 PRO A O 1
ATOM 1052 N N . GLY A 1 138 ? 21.170 13.469 -15.946 1.00 44.97 138 GLY A N 1
ATOM 1053 C CA . GLY A 1 138 ? 20.190 14.404 -15.414 1.00 44.97 138 GLY A CA 1
ATOM 1054 C C . GLY A 1 138 ? 19.401 13.742 -14.297 1.00 44.97 138 GLY A C 1
ATOM 1055 O O . GLY A 1 138 ? 18.769 12.707 -14.519 1.00 44.97 138 GLY A O 1
ATOM 1056 N N . GLU A 1 139 ? 19.524 14.307 -13.098 1.00 49.81 139 GLU A N 1
ATOM 1057 C CA . GLU A 1 139 ? 18.907 13.801 -11.883 1.00 49.81 139 GLU A CA 1
ATOM 1058 C C . GLU A 1 139 ? 17.414 13.629 -12.164 1.00 49.81 139 GLU A C 1
ATOM 1060 O O . GLU A 1 139 ? 16.673 14.599 -12.344 1.00 49.81 139 GLU A O 1
ATOM 1065 N N . VAL A 1 140 ? 16.980 12.376 -12.332 1.00 56.72 140 VAL A N 1
ATOM 1066 C CA . VAL A 1 140 ? 15.572 12.089 -12.584 1.00 56.72 140 VAL A CA 1
ATOM 1067 C C . VAL A 1 140 ? 14.860 12.492 -11.302 1.00 56.72 140 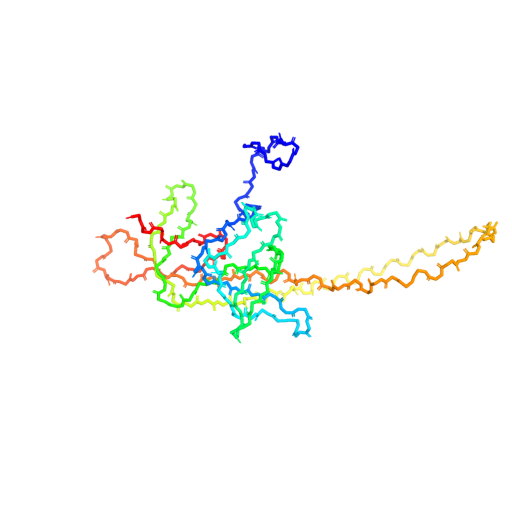VAL A C 1
ATOM 1069 O O . VAL A 1 140 ? 15.128 11.868 -10.271 1.00 56.72 140 VAL A O 1
ATOM 1072 N N . PRO A 1 141 ? 13.988 13.519 -11.325 1.00 55.91 141 PRO A N 1
ATOM 1073 C CA . PRO A 1 141 ? 13.299 13.947 -10.123 1.00 55.91 141 PRO A CA 1
ATOM 1074 C C . PRO A 1 141 ? 12.575 12.729 -9.563 1.00 55.91 141 PRO A C 1
ATOM 1076 O O . PRO A 1 141 ? 11.781 12.089 -10.264 1.00 55.91 141 PRO A O 1
ATOM 1079 N N . GLY A 1 142 ? 12.918 12.372 -8.324 1.00 61.75 142 GLY A N 1
ATOM 1080 C CA . GLY A 1 142 ? 12.276 11.270 -7.626 1.00 61.75 142 GLY A CA 1
ATOM 1081 C C . GLY A 1 142 ? 10.758 11.472 -7.600 1.00 61.75 142 GLY A C 1
ATOM 1082 O O . GLY A 1 142 ? 10.282 12.602 -7.766 1.00 61.75 142 GLY A O 1
ATOM 1083 N N . PRO A 1 143 ? 9.973 10.396 -7.419 1.00 69.00 143 PRO A N 1
ATOM 1084 C CA . PRO A 1 143 ? 8.540 10.540 -7.215 1.00 69.00 143 PRO A CA 1
ATOM 1085 C C . PRO A 1 143 ? 8.311 11.546 -6.088 1.00 69.00 143 PRO A C 1
ATOM 1087 O O . PRO A 1 143 ? 8.715 11.298 -4.956 1.00 69.00 143 PRO A O 1
ATOM 1090 N N . GLY A 1 144 ? 7.709 12.695 -6.410 1.00 64.19 144 GLY A N 1
ATOM 1091 C CA . GLY A 1 144 ? 7.353 13.681 -5.396 1.00 64.19 144 GLY A CA 1
ATOM 1092 C C . GLY A 1 144 ? 6.521 13.011 -4.305 1.00 64.19 144 GLY A C 1
ATOM 1093 O O . GLY A 1 144 ? 5.645 12.195 -4.611 1.00 64.19 144 GLY A O 1
ATOM 1094 N N . GLU A 1 145 ? 6.816 13.338 -3.049 1.00 63.12 145 GLU A N 1
ATOM 1095 C CA . GLU A 1 145 ? 6.189 12.766 -1.853 1.00 63.12 145 GLU A CA 1
ATOM 1096 C C . GLU A 1 145 ? 4.760 13.300 -1.668 1.00 63.12 145 GLU A C 1
ATOM 1098 O O . GLU A 1 145 ? 4.430 13.949 -0.682 1.00 63.12 145 GLU A O 1
ATOM 1103 N N . ALA A 1 146 ? 3.885 13.075 -2.648 1.00 65.75 146 ALA A N 1
ATOM 1104 C CA . ALA A 1 146 ? 2.464 13.307 -2.447 1.00 65.75 146 ALA A CA 1
ATOM 1105 C C . ALA A 1 146 ? 1.953 12.274 -1.434 1.00 65.75 146 ALA A C 1
ATOM 1107 O O . ALA A 1 146 ? 1.890 11.079 -1.745 1.00 65.75 146 ALA A O 1
ATOM 1108 N N . GLU A 1 147 ? 1.608 12.737 -0.234 1.00 74.00 147 GLU A N 1
ATOM 1109 C CA . GLU A 1 147 ? 0.981 11.911 0.793 1.00 74.00 147 GLU A CA 1
ATOM 1110 C C . GLU A 1 147 ? -0.388 11.423 0.294 1.00 74.00 147 GLU A C 1
ATOM 1112 O O . GLU A 1 147 ? -1.235 12.204 -0.144 1.00 74.00 147 GLU A O 1
ATOM 1117 N N . ILE A 1 148 ? -0.600 10.107 0.314 1.00 75.62 148 ILE A N 1
ATOM 1118 C CA . ILE A 1 148 ? -1.885 9.517 -0.066 1.00 75.62 148 ILE A CA 1
ATOM 1119 C C . ILE A 1 148 ? -2.746 9.404 1.176 1.00 75.62 148 ILE A C 1
ATOM 1121 O O . ILE A 1 148 ? -2.314 8.864 2.199 1.00 75.62 148 ILE A O 1
ATOM 1125 N N . TRP A 1 149 ? -3.990 9.835 1.036 1.00 80.50 149 TRP A N 1
ATOM 1126 C CA . TRP A 1 149 ? -5.008 9.666 2.050 1.00 80.50 149 TRP A CA 1
ATOM 1127 C C . TRP A 1 149 ? -6.024 8.639 1.560 1.00 80.50 149 TRP A C 1
ATOM 1129 O O . TRP A 1 149 ? -6.441 8.646 0.401 1.00 80.50 149 TRP A O 1
ATOM 1139 N N . VAL A 1 150 ? -6.407 7.738 2.452 1.00 77.88 150 VAL A N 1
ATOM 1140 C CA . VAL A 1 150 ? -7.401 6.701 2.193 1.00 77.88 150 VAL A CA 1
ATOM 1141 C C . VAL A 1 150 ? -8.596 6.992 3.083 1.00 77.88 150 VAL A C 1
ATOM 1143 O O . VAL A 1 150 ? -8.450 7.219 4.286 1.00 77.88 150 VAL A O 1
ATOM 1146 N N . GLU A 1 151 ? -9.775 7.017 2.481 1.00 81.44 151 GLU A N 1
ATOM 1147 C CA . GLU A 1 151 ? -11.034 7.118 3.195 1.00 81.44 151 GLU A CA 1
ATOM 1148 C C . GLU A 1 151 ? -11.606 5.715 3.390 1.00 81.44 151 GLU A C 1
ATOM 1150 O O . GLU A 1 151 ? -11.884 4.977 2.438 1.00 81.44 151 GLU A O 1
ATOM 1155 N N . VAL A 1 152 ? -11.736 5.327 4.654 1.00 80.25 152 VAL A N 1
ATOM 1156 C CA . VAL A 1 152 ? -12.129 3.984 5.065 1.00 80.25 152 VAL A CA 1
ATOM 1157 C C . VAL A 1 152 ? -13.390 4.082 5.912 1.00 80.25 152 VAL A C 1
ATOM 1159 O O . VAL A 1 152 ? -13.425 4.799 6.911 1.00 80.25 152 VAL A O 1
ATOM 1162 N N . ALA A 1 153 ? -14.416 3.326 5.535 1.00 82.25 153 ALA A N 1
ATOM 1163 C CA . ALA A 1 153 ? -15.564 3.064 6.387 1.00 82.25 153 ALA A CA 1
ATOM 1164 C C . ALA A 1 153 ? -15.167 1.994 7.400 1.00 82.25 153 ALA A C 1
ATOM 1166 O O . ALA A 1 153 ? -14.935 0.836 7.046 1.00 82.25 153 ALA A O 1
ATOM 1167 N N . VAL A 1 154 ? -15.081 2.372 8.667 1.00 80.62 154 VAL A N 1
ATOM 1168 C CA . VAL A 1 154 ? -14.721 1.452 9.737 1.00 80.62 154 VAL A CA 1
ATOM 1169 C C . VAL A 1 154 ? -15.965 1.045 10.517 1.00 80.62 154 VAL A C 1
ATOM 1171 O O . VAL A 1 154 ? -16.765 1.876 10.952 1.00 80.62 154 VAL A O 1
ATOM 1174 N N . GLN A 1 155 ? -16.123 -0.265 10.705 1.00 68.81 155 GLN A N 1
ATOM 1175 C CA . GLN A 1 155 ? -17.098 -0.817 11.635 1.00 68.81 155 GLN A CA 1
ATOM 1176 C C . GLN A 1 155 ? -16.454 -0.895 13.018 1.00 68.81 155 GLN A C 1
ATOM 1178 O O . GLN A 1 155 ? -15.804 -1.877 13.372 1.00 68.81 155 GLN A O 1
ATOM 1183 N N . LEU A 1 156 ? -16.613 0.165 13.808 1.00 69.00 156 LEU A N 1
ATOM 1184 C CA . LEU A 1 156 ? -16.284 0.115 15.229 1.00 69.00 156 LEU A CA 1
ATOM 1185 C C . LEU A 1 156 ? -17.299 -0.797 15.927 1.00 69.00 156 LEU A C 1
ATOM 1187 O O . LEU A 1 156 ? -18.502 -0.653 15.719 1.00 69.00 156 LEU A O 1
ATOM 1191 N N . GLY A 1 157 ? -16.798 -1.752 16.714 1.00 56.66 157 GLY A N 1
ATOM 1192 C CA . GLY A 1 157 ? -17.572 -2.809 17.365 1.00 56.66 157 GLY A CA 1
ATOM 1193 C C . GLY A 1 157 ? -18.959 -2.379 17.863 1.00 56.66 157 GLY A C 1
ATOM 1194 O O . GLY A 1 157 ? -19.085 -1.596 18.795 1.00 56.66 157 GLY A O 1
ATOM 1195 N N . GLN A 1 158 ? -19.978 -2.911 17.191 1.00 50.75 158 GLN A N 1
ATOM 1196 C CA . GLN A 1 158 ? -21.285 -3.400 17.655 1.00 50.75 158 GLN A CA 1
ATOM 1197 C C . GLN A 1 158 ? -22.159 -2.632 18.679 1.00 50.75 158 GLN A C 1
ATOM 1199 O O . GLN A 1 158 ? -23.201 -3.170 19.040 1.00 50.75 158 GLN A O 1
ATOM 1204 N N . GLU A 1 159 ? -21.858 -1.401 19.105 1.00 51.88 159 GLU A N 1
ATOM 1205 C CA . GLU A 1 159 ? -22.702 -0.698 20.102 1.00 51.88 159 GLU A CA 1
ATOM 1206 C C . GLU A 1 159 ? -23.171 0.719 19.726 1.00 51.88 159 GLU A C 1
ATOM 1208 O O . GLU A 1 159 ? -23.704 1.431 20.578 1.00 51.88 159 GLU A O 1
ATOM 1213 N N . ARG A 1 160 ? -23.071 1.155 18.458 1.00 57.53 160 ARG A N 1
ATOM 1214 C CA . ARG A 1 160 ? -23.844 2.337 18.026 1.00 57.53 160 ARG A CA 1
ATOM 1215 C C . ARG A 1 160 ? -25.250 1.923 17.572 1.00 57.53 160 ARG A C 1
ATOM 1217 O O . ARG A 1 160 ? -25.368 1.209 16.576 1.00 57.53 160 ARG A O 1
ATOM 1224 N N . PRO A 1 161 ? -26.319 2.415 18.228 1.00 60.22 161 PRO A N 1
ATOM 1225 C CA . PRO A 1 161 ? -27.699 2.069 17.884 1.00 60.22 161 PRO A CA 1
ATOM 1226 C C . PRO A 1 161 ? -28.173 2.608 16.519 1.00 60.22 161 PRO A C 1
ATOM 1228 O O . PRO A 1 161 ? -29.271 2.269 16.095 1.00 60.22 161 PRO A O 1
ATOM 1231 N N . GLU A 1 162 ? -27.365 3.403 15.807 1.00 67.25 162 GLU A N 1
ATOM 1232 C CA . GLU A 1 162 ? -27.749 4.023 14.526 1.00 67.25 162 GLU A CA 1
ATOM 1233 C C . GLU A 1 162 ? -27.152 3.372 13.265 1.00 67.25 162 GLU A C 1
ATOM 1235 O O . GLU A 1 162 ? -27.439 3.825 12.161 1.00 67.25 162 GLU A O 1
ATOM 1240 N N . GLY A 1 163 ? -26.365 2.295 13.372 1.00 69.31 163 GLY A N 1
ATOM 1241 C CA . GLY A 1 163 ? -25.997 1.460 12.213 1.00 69.31 163 GLY A CA 1
ATOM 1242 C C . GLY A 1 163 ? -25.186 2.131 11.088 1.00 69.31 163 GLY A C 1
ATOM 1243 O O . GLY A 1 163 ? -24.914 1.479 10.081 1.00 69.31 163 GLY A O 1
ATOM 1244 N N . MET A 1 164 ? -24.779 3.397 11.226 1.00 77.06 164 MET A N 1
ATOM 1245 C CA . MET A 1 164 ? -23.925 4.066 10.244 1.00 77.06 164 MET A CA 1
ATOM 1246 C C . MET A 1 164 ? -22.444 3.784 10.537 1.00 77.06 164 MET A C 1
ATOM 1248 O O . MET A 1 164 ? -22.006 3.984 11.676 1.00 77.06 164 MET A O 1
ATOM 1252 N N . PRO A 1 165 ? -21.663 3.327 9.539 1.00 81.75 165 PRO A N 1
ATOM 1253 C CA . PRO A 1 165 ? -20.226 3.141 9.701 1.00 81.75 165 PRO A CA 1
ATOM 1254 C C . PRO A 1 165 ? -19.541 4.485 9.967 1.00 81.75 165 PRO A C 1
ATOM 1256 O O . PRO A 1 165 ? -19.959 5.525 9.455 1.00 81.75 165 PRO A O 1
ATOM 1259 N N . GLU A 1 166 ? -18.477 4.467 10.766 1.00 87.44 166 GLU A N 1
ATOM 1260 C CA . GLU A 1 166 ? -17.673 5.662 10.998 1.00 87.44 166 GLU A CA 1
ATOM 1261 C C . GLU A 1 166 ? -16.702 5.849 9.832 1.00 87.44 166 GLU A C 1
ATOM 1263 O O . GLU A 1 166 ? -15.935 4.945 9.497 1.00 87.44 166 GLU A O 1
ATOM 1268 N N . MET A 1 167 ? -16.751 7.018 9.198 1.00 89.81 167 MET A N 1
ATOM 1269 C CA . MET A 1 167 ? -15.862 7.362 8.093 1.00 89.81 167 MET A CA 1
ATOM 1270 C C . MET A 1 167 ? -14.561 7.929 8.651 1.00 89.81 167 MET A C 1
ATOM 1272 O O . MET A 1 167 ? -14.552 9.002 9.256 1.00 89.81 167 MET A O 1
ATOM 1276 N N . LEU A 1 168 ? -13.460 7.210 8.447 1.00 90.12 168 LEU A N 1
ATOM 1277 C CA . LEU A 1 168 ? -12.129 7.631 8.863 1.00 90.12 168 LEU A CA 1
ATOM 1278 C C . LEU A 1 168 ? -11.278 7.953 7.641 1.00 90.12 168 LEU A C 1
ATOM 1280 O O . LEU A 1 168 ? -11.050 7.110 6.774 1.00 90.12 168 LEU A O 1
ATOM 1284 N N . ARG A 1 169 ? -10.753 9.176 7.608 1.00 91.00 169 ARG A N 1
ATOM 1285 C CA . ARG A 1 169 ? -9.743 9.589 6.637 1.00 91.00 169 ARG A CA 1
ATOM 1286 C C . ARG A 1 169 ? -8.369 9.457 7.276 1.00 91.00 169 ARG A C 1
ATOM 1288 O O . ARG A 1 169 ? -8.046 10.196 8.204 1.00 91.00 169 ARG A O 1
ATOM 1295 N N . VAL A 1 170 ? -7.566 8.526 6.777 1.00 89.88 170 VAL A N 1
ATOM 1296 C CA . VAL A 1 170 ? -6.254 8.197 7.345 1.00 89.88 170 VAL A CA 1
ATOM 1297 C C . VAL A 1 170 ? -5.162 8.199 6.274 1.00 89.88 170 VAL A C 1
ATOM 1299 O O . VAL A 1 170 ? -5.443 7.928 5.104 1.00 89.88 170 VAL A O 1
ATOM 1302 N N . PRO A 1 171 ? -3.903 8.492 6.632 1.00 88.94 171 PRO A N 1
ATOM 1303 C CA . PRO A 1 171 ? -2.778 8.308 5.726 1.00 88.94 171 PRO A CA 1
ATOM 1304 C C . PRO A 1 171 ? -2.629 6.841 5.315 1.00 88.94 171 PRO A C 1
ATOM 1306 O O . PRO A 1 171 ? -2.834 5.934 6.124 1.00 88.94 171 PRO A O 1
ATOM 1309 N N . SER A 1 172 ? -2.189 6.585 4.083 1.00 88.25 172 SER A N 1
ATOM 1310 C CA . SER A 1 172 ? -2.085 5.219 3.549 1.00 88.25 172 SER A CA 1
ATOM 1311 C C . SER A 1 172 ? -1.165 4.295 4.358 1.00 88.25 172 SER A C 1
ATOM 1313 O O . SER A 1 172 ? -1.348 3.084 4.337 1.00 88.25 172 SER A O 1
ATOM 1315 N N . TYR A 1 173 ? -0.175 4.835 5.081 1.00 86.81 173 TYR A N 1
ATOM 1316 C CA . TYR A 1 173 ? 0.722 4.042 5.936 1.00 86.81 173 TYR A CA 1
ATOM 1317 C C . TYR A 1 173 ? 0.058 3.547 7.232 1.00 86.81 173 TYR A C 1
ATOM 1319 O O . TYR A 1 173 ? 0.620 2.693 7.914 1.00 86.81 173 TYR A O 1
ATOM 1327 N N . GLN A 1 174 ? -1.119 4.074 7.586 1.00 90.56 174 GLN A N 1
ATOM 1328 C CA . GLN A 1 174 ? -1.939 3.570 8.691 1.00 90.56 174 GLN A CA 1
ATOM 1329 C C . GLN A 1 174 ? -2.910 2.478 8.239 1.00 90.56 174 GLN A C 1
ATOM 1331 O O . GLN A 1 174 ? -3.637 1.943 9.070 1.00 90.56 174 GLN A O 1
ATOM 1336 N N . VAL A 1 175 ? -2.937 2.142 6.949 1.00 91.19 175 VAL A N 1
ATOM 1337 C CA . VAL A 1 175 ? -3.837 1.139 6.380 1.00 91.19 175 VAL A CA 1
ATOM 1338 C C . VAL A 1 175 ? -3.027 -0.078 5.949 1.00 91.19 175 VAL A C 1
ATOM 1340 O O . VAL A 1 175 ? -1.952 0.046 5.360 1.00 91.19 175 VAL A O 1
ATOM 1343 N N . ARG A 1 176 ? -3.546 -1.275 6.215 1.00 91.44 176 ARG A N 1
ATOM 1344 C CA . ARG A 1 176 ? -3.006 -2.533 5.685 1.00 91.44 176 ARG A CA 1
ATOM 1345 C C . ARG A 1 176 ? -4.131 -3.429 5.186 1.00 91.44 176 ARG A C 1
ATOM 1347 O O . ARG A 1 176 ? -5.258 -3.324 5.654 1.00 91.44 176 ARG A O 1
ATOM 1354 N N . PHE A 1 177 ? -3.829 -4.325 4.253 1.00 89.88 177 PHE A N 1
ATOM 1355 C CA . PHE A 1 177 ? -4.796 -5.337 3.827 1.00 89.88 177 PHE A CA 1
ATOM 1356 C C . PHE A 1 177 ? -5.115 -6.289 4.977 1.00 89.88 177 PHE A C 1
ATOM 1358 O O . PHE A 1 177 ? -4.217 -6.677 5.731 1.00 89.88 177 PHE A O 1
ATOM 1365 N N . LEU A 1 178 ? -6.385 -6.676 5.089 1.00 87.00 178 LEU A N 1
ATOM 1366 C CA . LEU A 1 178 ? -6.805 -7.709 6.024 1.00 87.00 178 LEU A CA 1
ATOM 1367 C C . LEU A 1 178 ? -6.223 -9.055 5.561 1.00 87.00 178 LEU A C 1
ATOM 1369 O O . LEU A 1 178 ? -6.572 -9.554 4.492 1.00 87.00 178 LEU A O 1
ATOM 1373 N N . ILE A 1 179 ? -5.321 -9.641 6.349 1.00 78.25 179 ILE A N 1
ATOM 1374 C CA . ILE A 1 179 ? -4.732 -10.948 6.033 1.00 78.25 179 ILE A CA 1
ATOM 1375 C C . ILE A 1 179 ? -5.727 -12.022 6.473 1.00 78.25 179 ILE A C 1
ATOM 1377 O O . ILE A 1 179 ? -5.872 -12.284 7.665 1.00 78.25 179 ILE A O 1
ATOM 1381 N N . THR A 1 180 ? -6.427 -12.635 5.520 1.00 71.69 180 THR A N 1
ATOM 1382 C CA . THR A 1 180 ? -7.219 -13.841 5.790 1.00 71.69 180 THR A CA 1
ATOM 1383 C C . THR A 1 180 ? -6.265 -15.036 5.810 1.00 71.69 180 THR A C 1
ATOM 1385 O O . THR A 1 180 ? -5.640 -15.332 4.792 1.00 71.69 180 THR A O 1
ATOM 1388 N N . ILE A 1 181 ? -6.088 -15.648 6.984 1.00 57.34 181 ILE A N 1
ATOM 1389 C CA . ILE A 1 181 ? -5.303 -16.880 7.181 1.00 57.34 181 ILE A CA 1
ATOM 1390 C C . ILE A 1 181 ? -6.204 -18.087 6.933 1.00 57.34 181 ILE A C 1
ATOM 1392 O O . ILE A 1 181 ? -7.367 -18.035 7.394 1.00 57.34 181 ILE A O 1
#

Solvent-accessible surface area (backbone atoms only — not comparable to full-atom values): 11587 Å² total; per-residue (Å²): 94,68,47,74,99,80,53,45,76,49,79,87,73,52,66,86,75,57,78,79,81,84,51,62,67,38,48,25,31,36,56,35,80,90,75,73,40,75,37,71,28,30,29,38,78,78,59,60,99,52,30,90,78,77,15,40,34,32,36,39,95,92,43,77,47,78,38,51,64,85,43,47,43,85,45,66,59,62,75,38,59,26,29,37,55,70,47,90,91,71,34,71,44,55,28,32,27,66,43,66,46,78,46,71,76,72,72,79,78,76,79,74,85,73,87,76,91,74,88,82,83,89,83,90,78,94,77,93,69,88,80,76,83,71,80,69,77,73,80,71,80,67,82,74,86,62,56,43,38,32,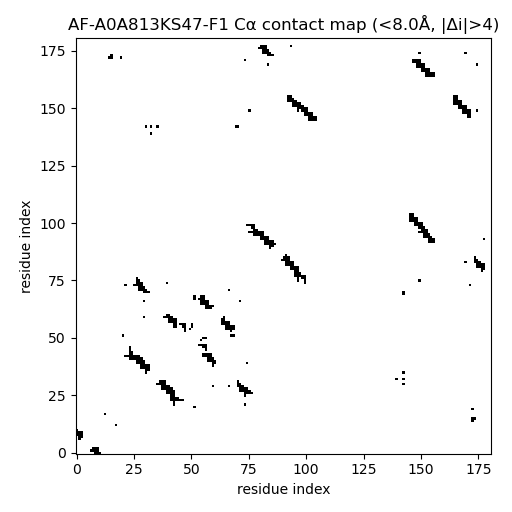32,28,37,25,64,72,83,92,72,67,96,75,81,70,66,50,79,42,78,40,51,50,80,41,48,44,75,59,82,85,127

Organism: Polarella glacialis (NCBI:txid89957)

Radius of gyration: 22.81 Å; Cα contacts (8 Å, |Δi|>4): 273; chains: 1; bounding box: 72×58×42 Å